Protein AF-A0A7M7PH91-F1 (afdb_monomer)

Structure (mmCIF, N/CA/C/O backbone):
data_AF-A0A7M7PH91-F1
#
_entry.id   AF-A0A7M7PH91-F1
#
loop_
_atom_site.group_PDB
_atom_site.id
_atom_site.type_symbol
_atom_site.label_atom_id
_atom_site.label_alt_id
_atom_site.label_comp_id
_atom_site.label_asym_id
_atom_site.label_entity_id
_atom_site.label_seq_id
_atom_site.pdbx_PDB_ins_code
_atom_site.Cartn_x
_atom_site.Cartn_y
_atom_site.Cartn_z
_atom_site.occupancy
_atom_site.B_iso_or_equiv
_atom_site.auth_seq_id
_atom_site.auth_comp_id
_atom_site.auth_asym_id
_atom_site.auth_atom_id
_atom_site.pdbx_PDB_model_num
ATOM 1 N N . MET A 1 1 ? 12.960 -4.610 -45.607 1.00 38.22 1 MET A N 1
ATOM 2 C CA . MET A 1 1 ? 14.063 -4.786 -44.645 1.00 38.22 1 MET A CA 1
ATOM 3 C C . MET A 1 1 ? 13.407 -4.658 -43.288 1.00 38.22 1 MET A C 1
ATOM 5 O O . MET A 1 1 ? 12.889 -3.591 -43.000 1.00 38.22 1 MET A O 1
ATOM 9 N N . PHE A 1 2 ? 13.204 -5.775 -42.591 1.00 42.59 2 PHE A N 1
ATOM 10 C CA . PHE A 1 2 ? 12.576 -5.760 -41.270 1.00 42.59 2 PHE A CA 1
ATOM 11 C C . PHE A 1 2 ? 13.621 -5.224 -40.291 1.00 42.59 2 PHE A C 1
ATOM 13 O O . PHE A 1 2 ? 14.711 -5.786 -40.222 1.00 42.59 2 PHE A O 1
ATOM 20 N N . TRP A 1 3 ? 13.328 -4.107 -39.629 1.00 49.25 3 TRP A N 1
ATOM 21 C CA . TRP A 1 3 ? 14.147 -3.594 -38.533 1.00 49.25 3 TRP A CA 1
ATOM 22 C C . TRP A 1 3 ? 13.971 -4.567 -37.365 1.00 49.25 3 TRP A C 1
ATOM 24 O O . TRP A 1 3 ? 12.857 -4.739 -36.875 1.00 49.25 3 TRP A O 1
ATOM 34 N N . TYR A 1 4 ? 15.024 -5.311 -37.039 1.00 65.94 4 TYR A N 1
ATOM 35 C CA . TYR A 1 4 ? 15.019 -6.309 -35.973 1.00 65.94 4 TYR A CA 1
ATOM 36 C C . TYR A 1 4 ? 15.452 -5.610 -34.683 1.00 65.94 4 TYR A C 1
ATOM 38 O O . TYR A 1 4 ? 16.532 -5.027 -34.663 1.00 65.94 4 TYR A O 1
ATOM 46 N N . ILE A 1 5 ? 14.597 -5.628 -33.660 1.00 71.12 5 ILE A N 1
ATOM 47 C CA . ILE A 1 5 ? 14.939 -5.168 -32.308 1.00 71.12 5 ILE A CA 1
ATOM 48 C C . ILE A 1 5 ? 15.632 -6.335 -31.609 1.00 71.12 5 ILE A C 1
ATOM 50 O O . ILE A 1 5 ? 15.106 -7.452 -31.634 1.00 71.12 5 ILE A O 1
ATOM 54 N N . ASP A 1 6 ? 16.802 -6.100 -31.021 1.00 75.81 6 ASP A N 1
ATOM 55 C CA . ASP A 1 6 ? 17.500 -7.127 -30.253 1.00 75.81 6 ASP A CA 1
ATOM 56 C C . ASP A 1 6 ? 16.923 -7.206 -28.837 1.00 75.81 6 ASP A C 1
ATOM 58 O O . ASP A 1 6 ? 17.128 -6.325 -28.000 1.00 75.81 6 ASP A O 1
ATOM 62 N N . THR A 1 7 ? 16.151 -8.263 -28.594 1.00 85.12 7 THR A N 1
ATOM 63 C CA . THR A 1 7 ? 15.451 -8.501 -27.332 1.00 85.12 7 THR A CA 1
ATOM 64 C C . THR A 1 7 ? 16.141 -9.599 -26.534 1.00 85.12 7 THR A C 1
ATOM 66 O O . THR A 1 7 ? 16.299 -10.713 -27.044 1.00 85.12 7 THR A O 1
ATOM 69 N N . SER A 1 8 ? 16.457 -9.356 -25.261 1.00 89.12 8 SER A N 1
ATOM 70 C CA . SER A 1 8 ? 16.969 -10.414 -24.376 1.00 89.12 8 SER A CA 1
ATOM 71 C C . SER A 1 8 ? 16.489 -10.273 -22.932 1.00 89.12 8 SER A C 1
ATOM 73 O O . SER A 1 8 ? 16.226 -9.168 -22.459 1.00 89.12 8 SER A O 1
ATOM 75 N N . ILE A 1 9 ? 16.375 -11.409 -22.232 1.00 90.62 9 ILE A N 1
ATOM 76 C CA . ILE A 1 9 ? 16.034 -11.466 -20.806 1.00 90.62 9 ILE A CA 1
ATOM 77 C C . ILE A 1 9 ? 17.135 -12.210 -20.036 1.00 90.62 9 ILE A C 1
ATOM 79 O O . ILE A 1 9 ? 17.339 -13.412 -20.179 1.00 90.62 9 ILE A O 1
ATOM 83 N N . THR A 1 10 ? 17.829 -11.415 -19.234 1.00 93.00 10 THR A N 1
ATOM 84 C CA . THR A 1 10 ? 18.803 -11.646 -18.165 1.00 93.00 10 THR A CA 1
ATOM 85 C C . THR A 1 10 ? 18.292 -12.162 -16.815 1.00 93.00 10 THR A C 1
ATOM 87 O O . THR A 1 10 ? 17.907 -11.300 -16.042 1.00 93.00 10 THR A O 1
ATOM 90 N N . VAL A 1 11 ? 18.283 -13.447 -16.440 1.00 91.75 11 VAL A N 1
ATOM 91 C CA . VAL A 1 11 ? 17.948 -13.819 -15.035 1.00 91.75 11 VAL A CA 1
ATOM 92 C C . VAL A 1 11 ? 19.217 -13.974 -14.199 1.00 91.75 11 VAL A C 1
ATOM 94 O O . VAL A 1 11 ? 20.129 -14.697 -14.598 1.00 91.75 11 VAL A O 1
ATOM 97 N N . ILE A 1 12 ? 19.277 -13.291 -13.054 1.00 92.50 12 ILE A N 1
ATOM 98 C CA . ILE A 1 12 ? 20.410 -13.309 -12.123 1.00 92.50 12 ILE A CA 1
ATOM 99 C C . ILE A 1 12 ? 19.897 -13.637 -10.718 1.00 92.50 12 ILE A C 1
ATOM 101 O O . ILE A 1 12 ? 19.037 -12.943 -10.180 1.00 92.50 12 ILE A O 1
ATOM 105 N N . GLU A 1 13 ? 20.449 -14.681 -10.113 1.00 91.12 13 GLU A N 1
ATOM 106 C CA . GLU A 1 13 ? 20.195 -15.041 -8.718 1.00 91.12 13 GLU A CA 1
ATOM 107 C C . GLU A 1 13 ? 21.421 -14.633 -7.896 1.00 91.12 13 GLU A C 1
ATOM 109 O O . GLU A 1 13 ? 22.540 -15.037 -8.210 1.00 91.12 13 GLU A O 1
ATOM 114 N N . LEU A 1 14 ? 21.214 -13.772 -6.903 1.00 87.31 14 LEU A N 1
ATOM 115 C CA . LEU A 1 14 ? 22.243 -13.271 -5.996 1.00 87.31 14 LEU A CA 1
ATOM 116 C C . LEU A 1 14 ? 22.244 -14.089 -4.707 1.00 87.31 14 LEU A C 1
ATOM 118 O O . LEU A 1 14 ? 21.189 -14.358 -4.137 1.00 87.31 14 LEU A O 1
ATOM 122 N N . GLU A 1 15 ? 23.430 -14.394 -4.196 1.00 82.75 15 GLU A N 1
ATOM 123 C CA . GLU A 1 15 ? 23.628 -14.970 -2.867 1.00 82.75 15 GLU A CA 1
ATOM 124 C C . GLU A 1 15 ? 23.900 -13.882 -1.805 1.00 82.75 15 GLU A C 1
ATOM 126 O O . GLU A 1 15 ? 24.020 -12.685 -2.089 1.00 82.75 15 GLU A O 1
ATOM 131 N N . TRP A 1 16 ? 23.986 -14.275 -0.528 1.00 71.81 16 TRP A N 1
ATOM 132 C CA . TRP A 1 16 ? 24.133 -13.318 0.575 1.00 71.81 16 TRP A CA 1
ATOM 133 C C . TRP A 1 16 ? 25.382 -12.433 0.456 1.00 71.81 16 TRP A C 1
ATOM 135 O O . TRP A 1 16 ? 26.507 -12.932 0.417 1.00 71.81 16 TRP A O 1
ATOM 145 N N . SER A 1 17 ? 25.187 -11.108 0.513 1.00 69.00 17 SER A N 1
ATOM 146 C CA . SER A 1 17 ? 26.250 -10.099 0.362 1.00 69.00 17 SER A CA 1
ATOM 147 C C . SER A 1 17 ? 26.988 -10.166 -0.981 1.00 69.00 17 SER A C 1
ATOM 149 O O . SER A 1 17 ? 28.085 -9.616 -1.113 1.00 69.00 17 SER A O 1
ATOM 151 N N . GLU A 1 18 ? 26.403 -10.833 -1.979 1.00 79.50 18 GLU A N 1
ATOM 152 C CA . GLU A 1 18 ? 26.932 -10.840 -3.331 1.00 79.50 18 GLU A CA 1
ATOM 153 C C . GLU A 1 18 ? 26.671 -9.491 -4.005 1.00 79.50 18 GLU A C 1
ATOM 155 O O . GLU A 1 18 ? 25.624 -8.856 -3.843 1.00 79.50 18 GLU A O 1
ATOM 160 N N . ILE A 1 19 ? 27.677 -9.043 -4.749 1.00 87.19 19 ILE A N 1
ATOM 161 C CA . ILE A 1 19 ? 27.627 -7.822 -5.536 1.00 87.19 19 ILE A CA 1
ATOM 162 C C . ILE A 1 19 ? 27.647 -8.250 -6.994 1.00 87.19 19 ILE A C 1
ATOM 164 O O . ILE A 1 19 ? 28.620 -8.850 -7.448 1.00 87.19 19 ILE A O 1
ATOM 168 N N . THR A 1 20 ? 26.608 -7.884 -7.734 1.00 92.56 20 THR A N 1
ATOM 169 C CA . THR A 1 20 ? 26.578 -8.032 -9.189 1.00 92.56 20 THR A CA 1
ATOM 170 C C . THR A 1 20 ? 26.694 -6.669 -9.845 1.00 92.56 20 THR A C 1
ATOM 172 O O . THR A 1 20 ? 26.163 -5.673 -9.355 1.00 92.56 20 THR A O 1
ATOM 175 N N . VAL A 1 21 ? 27.397 -6.618 -10.972 1.00 94.25 21 VAL A N 1
ATOM 176 C CA . VAL A 1 21 ? 27.458 -5.430 -11.821 1.00 94.25 21 VAL A CA 1
ATOM 177 C C . VAL A 1 21 ? 26.725 -5.729 -13.122 1.00 94.25 21 VAL A C 1
ATOM 179 O O . VAL A 1 21 ? 27.019 -6.727 -13.776 1.00 94.25 21 VAL A O 1
ATOM 182 N N . ILE A 1 22 ? 25.782 -4.863 -13.486 1.00 94.69 22 ILE A N 1
ATOM 183 C CA . ILE A 1 22 ? 25.079 -4.896 -14.771 1.00 94.69 22 ILE A CA 1
ATOM 184 C C . ILE A 1 22 ? 25.514 -3.676 -15.563 1.00 94.69 22 ILE A C 1
ATOM 186 O O . ILE A 1 22 ? 25.448 -2.559 -15.062 1.00 94.69 22 ILE A O 1
ATOM 190 N N . SER A 1 23 ? 25.915 -3.877 -16.810 1.00 95.00 23 SER A N 1
ATOM 191 C CA . SER A 1 23 ? 26.246 -2.786 -17.719 1.00 95.00 23 SER A CA 1
ATOM 192 C C . SER A 1 23 ? 25.571 -2.975 -19.067 1.00 95.00 23 SER A C 1
ATOM 194 O O . SER A 1 23 ? 25.291 -4.108 -19.472 1.00 95.00 23 SER A O 1
ATOM 196 N N . SER A 1 24 ? 25.355 -1.873 -19.781 1.00 94.12 24 SER A N 1
ATOM 197 C CA . SER A 1 24 ? 24.935 -1.928 -21.181 1.00 94.12 24 SER A CA 1
ATOM 198 C C . SER A 1 24 ? 25.951 -2.718 -22.025 1.00 94.12 24 SER A C 1
ATOM 200 O O . SER A 1 24 ? 27.151 -2.723 -21.711 1.00 94.12 24 SER A O 1
ATOM 202 N N . PRO A 1 25 ? 25.515 -3.387 -23.109 1.00 92.12 25 PRO A N 1
ATOM 203 C CA . PRO A 1 25 ? 26.437 -4.020 -24.045 1.00 92.12 25 PRO A CA 1
ATOM 204 C C . PRO A 1 25 ? 27.457 -3.009 -24.567 1.00 92.12 25 PRO A C 1
ATOM 206 O O . PRO A 1 25 ? 27.119 -1.861 -24.832 1.00 92.12 25 PRO A O 1
ATOM 209 N N . GLY A 1 26 ? 28.715 -3.429 -24.684 1.00 87.56 26 GLY A N 1
ATOM 210 C CA . GLY A 1 26 ? 29.785 -2.568 -25.188 1.00 87.56 26 GLY A CA 1
ATOM 211 C C . GLY A 1 26 ? 30.401 -1.614 -24.160 1.00 87.56 26 GLY A C 1
ATOM 212 O O . GLY A 1 26 ? 31.510 -1.148 -24.415 1.00 87.56 26 GLY A O 1
ATOM 213 N N . TYR A 1 27 ? 29.787 -1.391 -22.987 1.00 91.50 27 TYR A N 1
ATOM 214 C CA . TYR A 1 27 ? 30.333 -0.509 -21.943 1.00 91.50 27 TYR A CA 1
ATOM 215 C C . TYR A 1 27 ? 31.805 -0.859 -21.609 1.00 91.50 27 TYR A C 1
ATOM 217 O O . TYR A 1 27 ? 32.120 -2.040 -21.416 1.00 91.50 27 TYR A O 1
ATOM 225 N N . PRO A 1 28 ? 32.734 0.120 -21.516 1.00 92.56 28 PRO A N 1
ATOM 226 C CA . PRO A 1 28 ? 32.531 1.578 -21.511 1.00 92.56 28 PRO A CA 1
ATOM 227 C C . PRO A 1 28 ? 32.600 2.243 -22.903 1.00 92.56 28 PRO A C 1
ATOM 229 O O . PRO A 1 28 ? 32.945 3.419 -23.016 1.00 92.56 28 PRO A O 1
ATOM 232 N N . PHE A 1 29 ? 32.356 1.492 -23.977 1.00 90.69 29 PHE A N 1
ATOM 233 C CA . PHE A 1 29 ? 32.180 2.021 -25.330 1.00 90.69 29 PHE A CA 1
ATOM 234 C C . PHE A 1 29 ? 30.694 2.167 -25.668 1.00 90.69 29 PHE A C 1
ATOM 236 O O . PHE A 1 29 ? 29.831 1.781 -24.886 1.00 90.69 29 PHE A O 1
ATOM 243 N N . TYR A 1 30 ? 30.428 2.720 -26.851 1.00 91.12 30 TYR A N 1
ATOM 244 C CA . TYR A 1 30 ? 29.081 2.923 -27.368 1.00 91.12 30 TYR A CA 1
ATOM 245 C C . TYR A 1 30 ? 28.249 1.633 -27.360 1.00 91.12 30 TYR A C 1
ATOM 247 O O . TYR A 1 30 ? 28.742 0.592 -27.809 1.00 91.12 30 TYR A O 1
ATOM 255 N N . TYR A 1 31 ? 27.017 1.711 -26.850 1.00 91.81 31 TYR A N 1
ATOM 256 C CA . TYR A 1 31 ? 26.036 0.629 -26.975 1.00 91.81 31 TYR A CA 1
ATOM 257 C C . TYR A 1 31 ? 25.470 0.552 -28.399 1.00 91.81 31 TYR A C 1
ATOM 259 O O . TYR A 1 31 ? 25.637 1.470 -29.192 1.00 91.81 31 TYR A O 1
ATOM 267 N N . ASP A 1 32 ? 24.808 -0.555 -28.734 1.00 89.81 32 ASP A N 1
ATOM 268 C CA . ASP A 1 32 ? 24.144 -0.711 -30.030 1.00 89.81 32 ASP A CA 1
ATOM 269 C C . ASP A 1 32 ? 22.748 -0.052 -30.039 1.00 89.81 32 ASP A C 1
ATOM 271 O O . ASP A 1 32 ? 22.065 0.044 -29.015 1.00 89.81 32 ASP A O 1
ATOM 275 N N . SER A 1 33 ? 22.282 0.353 -31.218 1.00 90.06 33 SER A N 1
ATOM 276 C CA . SER A 1 33 ? 20.923 0.873 -31.414 1.00 90.06 33 SER A CA 1
ATOM 277 C C . SER A 1 33 ? 19.896 -0.274 -31.579 1.00 90.06 33 SER A C 1
ATOM 279 O O . SER A 1 33 ? 20.237 -1.364 -32.043 1.00 90.06 33 SER A O 1
ATOM 281 N N . ASN A 1 34 ? 18.612 -0.020 -31.308 1.00 90.06 34 ASN A N 1
ATOM 282 C CA . ASN A 1 34 ? 17.483 -0.971 -31.342 1.00 90.06 34 ASN A CA 1
ATOM 283 C C . ASN A 1 34 ? 17.564 -2.122 -30.326 1.00 90.06 34 ASN A C 1
ATOM 285 O O . ASN A 1 34 ? 17.234 -3.269 -30.649 1.00 90.06 34 ASN A O 1
ATOM 289 N N . LEU A 1 35 ? 17.992 -1.828 -29.105 1.00 91.69 35 LEU A N 1
ATOM 290 C CA . LEU A 1 35 ? 18.048 -2.783 -28.004 1.00 91.69 35 LEU A CA 1
ATOM 291 C C . LEU A 1 35 ? 16.757 -2.751 -27.179 1.00 91.69 35 LEU A C 1
ATOM 293 O O . LEU A 1 35 ? 16.174 -1.692 -26.961 1.00 91.69 35 LEU A O 1
ATOM 297 N N . ASP A 1 36 ? 16.342 -3.911 -26.672 1.00 93.88 36 ASP A N 1
ATOM 298 C CA . ASP A 1 36 ? 15.327 -4.058 -25.625 1.00 93.88 36 ASP A CA 1
ATOM 299 C C . ASP A 1 36 ? 15.749 -5.187 -24.673 1.00 93.88 36 ASP A C 1
ATOM 301 O O . ASP A 1 36 ? 15.401 -6.363 -24.824 1.00 93.88 36 ASP A O 1
ATOM 305 N N . LEU A 1 37 ? 16.602 -4.831 -23.718 1.00 95.06 37 LEU A N 1
ATOM 306 C CA . LEU A 1 37 ? 17.275 -5.773 -22.833 1.00 95.06 37 LEU A CA 1
ATOM 307 C C . LEU A 1 37 ? 16.674 -5.672 -21.444 1.00 95.06 37 LEU A C 1
ATOM 309 O O . LEU A 1 37 ? 16.567 -4.585 -20.889 1.00 95.06 37 LEU A O 1
ATOM 313 N N . THR A 1 38 ? 16.307 -6.803 -20.860 1.00 96.00 38 THR A N 1
ATOM 314 C CA . THR A 1 38 ? 15.778 -6.867 -19.498 1.00 96.00 38 THR A CA 1
ATOM 315 C C . THR A 1 38 ? 16.686 -7.725 -18.634 1.00 96.00 38 THR A C 1
ATOM 317 O O . THR A 1 38 ? 17.067 -8.816 -19.038 1.00 96.00 38 THR A O 1
ATOM 320 N N . TRP A 1 39 ? 16.987 -7.278 -17.423 1.00 96.62 39 TRP A N 1
ATOM 321 C CA . TRP A 1 39 ? 17.587 -8.073 -16.361 1.00 96.62 39 TRP A CA 1
ATOM 322 C C . TRP A 1 39 ? 16.576 -8.221 -15.231 1.00 96.62 39 TRP A C 1
ATOM 324 O O . TRP A 1 39 ? 16.008 -7.231 -14.789 1.00 96.62 39 TRP A O 1
ATOM 334 N N . VAL A 1 40 ? 16.361 -9.440 -14.759 1.00 94.38 40 VAL A N 1
ATOM 335 C CA . VAL A 1 40 ? 15.578 -9.776 -13.572 1.00 94.38 40 VAL A CA 1
ATOM 336 C C . VAL A 1 40 ? 16.563 -10.298 -12.541 1.00 94.38 40 VAL A C 1
ATOM 338 O O . VAL A 1 40 ? 17.272 -11.270 -12.808 1.00 94.38 40 VAL A O 1
ATOM 341 N N . LEU A 1 41 ? 16.636 -9.641 -11.387 1.00 94.06 41 LEU A N 1
ATOM 342 C CA . LEU A 1 41 ? 17.500 -10.059 -10.295 1.00 94.06 41 LEU A CA 1
ATOM 343 C C . LEU A 1 41 ? 16.663 -10.487 -9.100 1.00 94.06 41 LEU A C 1
ATOM 345 O O . LEU A 1 41 ? 15.733 -9.787 -8.699 1.00 94.06 41 LEU A O 1
ATOM 349 N N . THR A 1 42 ? 17.039 -11.616 -8.515 1.00 92.06 42 THR A N 1
ATOM 350 C CA . THR A 1 42 ? 16.423 -12.146 -7.300 1.00 92.06 42 THR A CA 1
ATOM 351 C C . THR A 1 42 ? 17.489 -12.360 -6.235 1.00 92.06 42 THR A C 1
ATOM 353 O O . THR A 1 42 ? 18.606 -12.772 -6.532 1.00 92.06 42 THR A O 1
ATOM 356 N N . ALA A 1 43 ? 17.158 -12.025 -4.996 1.00 89.38 43 ALA A N 1
ATOM 357 C CA . ALA A 1 43 ? 17.949 -12.286 -3.804 1.00 89.38 43 ALA A CA 1
ATOM 358 C C . ALA A 1 43 ? 17.247 -13.351 -2.948 1.00 89.38 43 ALA A C 1
ATOM 360 O O . ALA A 1 43 ? 16.076 -13.667 -3.193 1.00 89.38 43 ALA A O 1
ATOM 361 N N . PRO A 1 44 ? 17.906 -13.890 -1.909 1.00 86.38 44 PRO A N 1
ATOM 362 C CA . PRO A 1 44 ? 17.241 -14.775 -0.973 1.00 86.38 44 PRO A CA 1
ATOM 363 C C . PRO A 1 44 ? 16.090 -14.047 -0.265 1.00 86.38 44 PRO A C 1
ATOM 365 O O . PRO A 1 44 ? 16.086 -12.825 -0.099 1.00 86.38 44 PRO A O 1
ATOM 368 N N . VAL A 1 45 ? 15.089 -14.811 0.165 1.00 79.19 45 VAL A N 1
ATOM 369 C CA . VAL A 1 45 ? 13.968 -14.265 0.936 1.00 79.19 45 VAL A CA 1
ATOM 370 C C . VAL A 1 45 ? 14.497 -13.641 2.231 1.00 79.19 45 VAL A C 1
ATOM 372 O O . VAL A 1 45 ? 15.302 -14.249 2.936 1.00 79.19 45 VAL A O 1
ATOM 375 N N . GLY A 1 46 ? 14.022 -12.434 2.546 1.00 74.00 46 GLY A N 1
ATOM 376 C CA . GLY A 1 46 ? 14.523 -11.636 3.670 1.00 74.00 46 GLY A CA 1
ATOM 377 C C . GLY A 1 46 ? 15.594 -10.614 3.278 1.00 74.00 46 GLY A C 1
ATOM 378 O O . GLY A 1 46 ? 16.119 -9.927 4.151 1.00 74.00 46 GLY A O 1
ATOM 379 N N . HIS A 1 47 ? 15.899 -10.472 1.987 1.00 81.75 47 HIS A N 1
ATOM 380 C CA . HIS A 1 47 ? 16.827 -9.468 1.468 1.00 81.75 47 HIS A CA 1
ATOM 381 C C . HIS A 1 47 ? 16.107 -8.413 0.640 1.00 81.75 47 HIS A C 1
ATOM 383 O O . HIS A 1 47 ? 15.073 -8.674 0.028 1.00 81.75 47 HIS A O 1
ATOM 389 N N . ILE A 1 48 ? 16.700 -7.227 0.609 1.00 85.19 48 ILE A N 1
ATOM 390 C CA . ILE A 1 48 ? 16.387 -6.174 -0.351 1.00 85.19 48 ILE A CA 1
ATOM 391 C C . ILE A 1 48 ? 17.532 -6.040 -1.352 1.00 85.19 48 ILE A C 1
ATOM 393 O O . ILE A 1 48 ? 18.684 -6.373 -1.053 1.00 85.19 48 ILE A O 1
ATOM 397 N N . LEU A 1 49 ? 17.225 -5.526 -2.538 1.00 88.75 49 LEU A N 1
ATOM 398 C CA . LEU A 1 49 ? 18.212 -5.238 -3.568 1.00 88.75 49 LEU A CA 1
ATOM 399 C C . LEU A 1 49 ? 18.452 -3.732 -3.606 1.00 88.75 49 LEU A C 1
ATOM 401 O O . LEU A 1 49 ? 17.564 -2.952 -3.950 1.00 88.75 49 LEU A O 1
ATOM 405 N N . GLN A 1 50 ? 19.663 -3.324 -3.233 1.00 88.25 50 GLN A N 1
ATOM 406 C CA . GLN A 1 50 ? 20.096 -1.934 -3.328 1.00 88.25 50 GLN A CA 1
ATOM 407 C C . GLN A 1 50 ? 20.875 -1.721 -4.622 1.00 88.25 50 GLN A C 1
ATOM 409 O O . GLN A 1 50 ? 21.812 -2.470 -4.920 1.00 88.25 50 GLN A O 1
ATOM 414 N N . ILE A 1 51 ? 20.513 -0.672 -5.362 1.00 89.19 51 ILE A N 1
ATOM 415 C CA . ILE A 1 51 ? 21.168 -0.296 -6.611 1.00 89.19 51 ILE A CA 1
ATOM 416 C C . ILE A 1 51 ? 22.003 0.952 -6.390 1.00 89.19 51 ILE A C 1
ATOM 418 O O . ILE A 1 51 ? 21.522 1.968 -5.900 1.00 89.19 51 ILE A O 1
ATOM 422 N N . GLN A 1 52 ? 23.243 0.888 -6.847 1.00 89.06 52 GLN A N 1
ATOM 423 C CA . GLN A 1 52 ? 24.125 2.028 -6.983 1.00 89.06 52 GLN A CA 1
ATOM 424 C C . GLN A 1 52 ? 24.447 2.242 -8.463 1.00 89.06 52 GLN A C 1
ATOM 426 O O . GLN A 1 52 ? 25.013 1.368 -9.123 1.00 89.06 52 GLN A O 1
ATOM 431 N N . ILE A 1 53 ? 24.105 3.419 -8.983 1.00 90.00 53 ILE A N 1
ATOM 432 C CA . ILE A 1 53 ? 24.437 3.827 -10.351 1.00 90.00 53 ILE A CA 1
ATOM 433 C C . ILE A 1 53 ? 25.894 4.293 -10.343 1.00 90.00 53 ILE A C 1
ATOM 435 O O . ILE A 1 53 ? 26.225 5.294 -9.712 1.00 90.00 53 ILE A O 1
ATOM 439 N N . LEU A 1 54 ? 26.777 3.535 -10.993 1.00 90.75 54 LEU A N 1
ATOM 440 C CA . LEU A 1 54 ? 28.198 3.876 -11.080 1.00 90.75 54 LEU A CA 1
ATOM 441 C C . LEU A 1 54 ? 28.465 4.863 -12.213 1.00 90.75 54 LEU A C 1
ATOM 443 O O . LEU A 1 54 ? 29.302 5.749 -12.060 1.00 90.75 54 LEU A O 1
ATOM 447 N N . ASP A 1 55 ? 27.776 4.679 -13.337 1.00 91.50 55 ASP A N 1
ATOM 448 C CA . ASP A 1 55 ? 27.915 5.502 -14.533 1.00 91.50 55 ASP A CA 1
ATOM 449 C C . ASP A 1 55 ? 26.623 5.454 -15.358 1.00 91.50 55 ASP A C 1
ATOM 451 O O . ASP A 1 55 ? 25.960 4.411 -15.409 1.00 91.50 55 ASP A O 1
ATOM 455 N N . LEU A 1 56 ? 26.267 6.576 -15.983 1.00 92.62 56 LEU A N 1
ATOM 456 C CA . LEU A 1 56 ? 25.064 6.725 -16.800 1.00 92.62 56 LEU A CA 1
ATOM 457 C C . LEU A 1 56 ? 25.275 7.826 -17.845 1.00 92.62 56 LEU A C 1
ATOM 459 O O . LEU A 1 56 ? 25.415 9.002 -17.510 1.00 92.62 56 LEU A O 1
ATOM 463 N N . ALA A 1 57 ? 25.240 7.429 -19.109 1.00 93.38 57 ALA A N 1
ATOM 464 C CA . ALA A 1 57 ? 25.286 8.293 -20.274 1.00 93.38 57 ALA A CA 1
ATOM 465 C C . ALA A 1 57 ? 24.462 7.634 -21.384 1.00 93.38 57 ALA A C 1
ATOM 467 O O . ALA A 1 57 ? 24.928 6.717 -22.062 1.00 93.38 57 ALA A O 1
ATOM 468 N N . LEU A 1 58 ? 23.212 8.069 -21.512 1.00 93.50 58 LEU A N 1
ATOM 469 C CA . LEU A 1 58 ? 22.266 7.615 -22.530 1.00 93.50 58 LEU A CA 1
ATOM 470 C C . LEU A 1 58 ? 21.897 8.779 -23.450 1.00 93.50 58 LEU A C 1
ATOM 472 O O . LEU A 1 58 ? 22.012 9.943 -23.055 1.00 93.50 58 LEU A O 1
ATOM 476 N N . GLU A 1 59 ? 21.375 8.490 -24.640 1.00 92.75 59 GLU A N 1
ATOM 477 C CA . GLU A 1 59 ? 20.786 9.537 -25.467 1.00 92.75 59 GLU A CA 1
ATOM 478 C C . GLU A 1 59 ? 19.558 10.148 -24.770 1.00 92.75 59 GLU A C 1
ATOM 480 O O . GLU A 1 59 ? 18.563 9.477 -24.485 1.00 92.75 59 GLU A O 1
ATOM 485 N N . THR A 1 60 ? 19.641 11.447 -24.472 1.00 90.38 60 THR A N 1
ATOM 486 C CA . THR A 1 60 ? 18.599 12.186 -23.753 1.00 90.38 60 THR A CA 1
ATOM 487 C C . THR A 1 60 ? 17.261 12.128 -24.486 1.00 90.38 60 THR A C 1
ATOM 489 O O . THR A 1 60 ? 17.164 12.553 -25.634 1.00 90.38 60 THR A O 1
ATOM 492 N N . ASP A 1 61 ? 16.226 11.694 -23.768 1.00 86.88 61 ASP A N 1
ATOM 493 C CA . ASP A 1 61 ? 14.826 11.630 -24.210 1.00 86.88 61 ASP A CA 1
ATOM 494 C C . ASP A 1 61 ? 14.526 10.653 -25.360 1.00 86.88 61 ASP A C 1
ATOM 496 O O . ASP A 1 61 ? 13.394 10.628 -25.844 1.00 86.88 61 ASP A O 1
ATOM 500 N N . ASN A 1 62 ? 15.485 9.807 -25.738 1.00 90.69 62 ASN A N 1
ATOM 501 C CA . ASN A 1 62 ? 15.286 8.749 -26.732 1.00 90.69 62 ASN A CA 1
ATOM 502 C C . ASN A 1 62 ? 15.597 7.367 -26.148 1.00 90.69 62 ASN A C 1
ATOM 504 O O . ASN A 1 62 ? 14.795 6.444 -26.305 1.00 90.69 62 ASN A O 1
ATOM 508 N N . ASP A 1 63 ? 16.691 7.261 -25.389 1.00 93.62 63 ASP A N 1
ATOM 509 C CA . ASP A 1 63 ? 17.126 6.015 -24.769 1.00 93.62 63 ASP A CA 1
ATOM 510 C C . ASP A 1 63 ? 16.835 6.017 -23.272 1.00 93.62 63 ASP A C 1
ATOM 512 O O . ASP A 1 63 ? 17.031 7.016 -22.564 1.00 93.62 63 ASP A O 1
ATOM 516 N N . TYR A 1 64 ? 16.365 4.873 -22.776 1.00 93.81 64 TYR A N 1
ATOM 517 C CA . TYR A 1 64 ? 15.837 4.770 -21.423 1.00 93.81 64 TYR A CA 1
ATOM 518 C C . TYR A 1 64 ? 16.332 3.533 -20.691 1.00 93.81 64 TYR A C 1
ATOM 520 O O . TYR A 1 64 ? 16.294 2.416 -21.207 1.00 93.81 64 TYR A O 1
ATOM 528 N N . LEU A 1 65 ? 16.720 3.746 -19.436 1.00 94.56 65 LEU A N 1
ATOM 529 C CA . LEU A 1 65 ? 16.935 2.698 -18.451 1.00 94.56 65 LEU A CA 1
ATOM 530 C C . LEU A 1 65 ? 15.820 2.771 -17.407 1.00 94.56 65 LEU A C 1
ATOM 532 O O . LEU A 1 65 ? 15.700 3.738 -16.655 1.00 94.56 65 LEU A O 1
ATOM 536 N N . TYR A 1 66 ? 15.008 1.729 -17.373 1.00 93.44 66 TYR A N 1
ATOM 537 C CA . TYR A 1 66 ? 13.937 1.522 -16.417 1.00 93.44 66 TYR A CA 1
ATOM 538 C C . TYR A 1 66 ? 14.423 0.613 -15.298 1.00 93.44 66 TYR A C 1
ATOM 540 O O . TYR A 1 66 ? 15.089 -0.389 -15.553 1.00 93.44 66 TYR A O 1
ATOM 548 N N . ILE A 1 67 ? 14.061 0.939 -14.067 1.00 91.94 67 ILE A N 1
ATOM 549 C CA . ILE A 1 67 ? 14.337 0.138 -12.878 1.00 91.94 67 ILE A CA 1
ATOM 550 C C . ILE A 1 67 ? 13.010 -0.071 -12.162 1.00 91.94 67 ILE A C 1
ATOM 552 O O . ILE A 1 67 ? 12.267 0.887 -11.951 1.00 91.94 67 ILE A O 1
ATOM 556 N N . GLY A 1 68 ? 12.725 -1.299 -11.744 1.00 87.75 68 GLY A N 1
ATOM 557 C CA . GLY A 1 68 ? 11.506 -1.612 -11.015 1.00 87.75 68 GLY A CA 1
ATOM 558 C C . GLY A 1 68 ? 11.645 -2.770 -10.040 1.00 87.75 68 GLY A C 1
ATOM 559 O O . GLY A 1 68 ? 12.662 -3.464 -9.993 1.00 87.75 68 GLY A O 1
ATOM 560 N N . SER A 1 69 ? 10.607 -2.951 -9.229 1.00 84.81 69 SER A N 1
ATOM 561 C CA . SER A 1 69 ? 10.502 -4.063 -8.285 1.00 84.81 69 SER A CA 1
ATOM 562 C C . SER A 1 69 ? 9.590 -5.165 -8.826 1.00 84.81 69 SER A C 1
ATOM 564 O O . SER A 1 69 ? 8.817 -4.950 -9.764 1.00 84.81 69 SER A O 1
ATOM 566 N N . GLY A 1 70 ? 9.703 -6.359 -8.246 1.00 81.75 70 GLY A N 1
ATOM 567 C CA . GLY A 1 70 ? 8.906 -7.535 -8.583 1.00 81.75 70 GLY A CA 1
ATOM 568 C C . GLY A 1 70 ? 9.586 -8.474 -9.592 1.00 81.75 70 GLY A C 1
ATOM 569 O O . GLY A 1 70 ? 10.775 -8.305 -9.883 1.00 81.75 70 GLY A O 1
ATOM 570 N N . PRO A 1 71 ? 8.865 -9.498 -10.080 1.00 79.88 71 PRO A N 1
ATOM 571 C CA . PRO A 1 71 ? 9.430 -10.588 -10.882 1.00 79.88 71 PRO A CA 1
ATOM 572 C C . PRO A 1 71 ? 9.802 -10.207 -12.325 1.00 79.88 71 PRO A C 1
ATOM 574 O O . PRO A 1 71 ? 10.536 -10.952 -12.970 1.00 79.88 71 PRO A O 1
ATOM 577 N N . GLY A 1 72 ? 9.339 -9.067 -12.849 1.00 85.50 72 GLY A N 1
ATOM 578 C CA . GLY A 1 72 ? 9.731 -8.585 -14.177 1.00 85.50 72 GLY A CA 1
ATOM 579 C C . GLY A 1 72 ? 8.831 -7.468 -14.718 1.00 85.50 72 GLY A C 1
ATOM 580 O O . GLY A 1 72 ? 7.681 -7.360 -14.315 1.00 85.50 72 GLY A O 1
ATOM 581 N N . PRO A 1 73 ? 9.287 -6.659 -15.691 1.00 81.88 73 PRO A N 1
ATOM 582 C CA . PRO A 1 73 ? 8.594 -5.437 -16.130 1.00 81.88 73 PRO A CA 1
ATOM 583 C C . PRO A 1 73 ? 7.169 -5.633 -16.665 1.00 81.88 73 PRO A C 1
ATOM 585 O O . PRO A 1 73 ? 6.397 -4.681 -16.686 1.00 81.88 73 PRO A O 1
ATOM 588 N N . ASN A 1 74 ? 6.825 -6.841 -17.116 1.00 82.75 74 ASN A N 1
ATOM 589 C CA . ASN A 1 74 ? 5.495 -7.178 -17.633 1.00 82.75 74 ASN A CA 1
ATOM 590 C C . ASN A 1 74 ? 4.797 -8.261 -16.792 1.00 82.75 74 ASN A C 1
ATOM 592 O O . ASN A 1 74 ? 3.780 -8.805 -17.220 1.00 82.75 74 ASN A O 1
ATOM 596 N N . GLU A 1 75 ? 5.362 -8.610 -15.636 1.00 75.88 75 GLU A N 1
ATOM 597 C CA . GLU A 1 75 ? 4.839 -9.654 -14.761 1.00 75.88 75 GLU A CA 1
ATOM 598 C C . GLU A 1 75 ? 3.918 -9.061 -13.678 1.00 75.88 75 GLU A C 1
ATOM 600 O O . GLU A 1 75 ? 4.106 -7.916 -13.252 1.00 75.88 75 GLU A O 1
ATOM 605 N N . PRO A 1 76 ? 2.917 -9.815 -13.194 1.00 56.12 76 PRO A N 1
ATOM 606 C CA . PRO A 1 76 ? 2.068 -9.370 -12.093 1.00 56.12 76 PRO A CA 1
ATOM 607 C C . PRO A 1 76 ? 2.877 -9.070 -10.823 1.00 56.12 76 PRO A C 1
ATOM 609 O O . PRO A 1 76 ? 3.784 -9.820 -10.463 1.00 56.12 76 PRO A O 1
ATOM 612 N N . GLY A 1 77 ? 2.519 -7.992 -10.119 1.00 58.31 77 GLY A N 1
ATOM 613 C CA . GLY A 1 77 ? 3.218 -7.562 -8.901 1.00 58.31 77 GLY A CA 1
ATOM 614 C C . GLY A 1 77 ? 4.518 -6.793 -9.157 1.00 58.31 77 GLY A C 1
ATOM 615 O O . GLY A 1 77 ? 5.278 -6.562 -8.220 1.00 58.31 77 GLY A O 1
ATOM 616 N N . SER A 1 78 ? 4.783 -6.389 -10.402 1.00 74.56 78 SER A N 1
ATOM 617 C CA . SER A 1 78 ? 5.893 -5.502 -10.739 1.00 74.56 78 SER A CA 1
ATOM 618 C C . SER A 1 78 ? 5.463 -4.058 -10.967 1.00 74.56 78 SER A C 1
ATOM 620 O O . SER A 1 78 ? 4.422 -3.789 -11.560 1.00 74.56 78 SER A O 1
ATOM 622 N N . TRP A 1 79 ? 6.301 -3.118 -10.526 1.00 73.00 79 TRP A N 1
ATOM 623 C CA . TRP A 1 79 ? 6.103 -1.683 -10.739 1.00 73.00 79 TRP A CA 1
ATOM 624 C C . TRP A 1 79 ? 7.433 -0.966 -10.983 1.00 73.00 79 TRP A C 1
ATOM 626 O O . TRP A 1 79 ? 8.492 -1.414 -10.537 1.00 73.00 79 TRP A O 1
ATOM 636 N N . GLU A 1 80 ? 7.375 0.149 -11.710 1.00 85.19 80 GLU A N 1
ATOM 637 C CA . GLU A 1 80 ? 8.529 1.001 -11.999 1.00 85.19 80 GLU A CA 1
ATOM 638 C C . GLU A 1 80 ? 8.891 1.839 -10.764 1.00 85.19 80 GLU A C 1
ATOM 640 O O . GLU A 1 80 ? 8.043 2.504 -10.173 1.00 85.19 80 GLU A O 1
ATOM 645 N N . LEU A 1 81 ? 10.163 1.799 -10.373 1.00 80.94 81 LEU A N 1
ATOM 646 C CA . LEU A 1 81 ? 10.735 2.642 -9.323 1.00 80.94 81 LEU A CA 1
ATOM 647 C C . LEU A 1 81 ? 11.353 3.909 -9.914 1.00 80.94 81 LEU A C 1
ATOM 649 O O . LEU A 1 81 ? 11.292 4.975 -9.304 1.00 80.94 81 LEU A O 1
ATOM 653 N N . GLN A 1 82 ? 11.995 3.787 -11.078 1.00 85.12 82 GLN A N 1
ATOM 654 C CA . GLN A 1 82 ? 12.700 4.893 -11.708 1.00 85.12 82 GLN A CA 1
ATOM 655 C C . GLN A 1 82 ? 12.822 4.706 -13.221 1.00 85.12 82 GLN A C 1
ATOM 657 O O . GLN A 1 82 ? 13.083 3.606 -13.708 1.00 85.12 82 GLN A O 1
ATOM 662 N N . LYS A 1 83 ? 12.729 5.824 -13.943 1.00 91.00 83 LYS A N 1
ATOM 663 C CA . LYS A 1 83 ? 13.040 5.946 -15.367 1.00 91.00 83 LYS A CA 1
ATOM 664 C C . LYS A 1 83 ? 14.180 6.943 -15.556 1.00 91.00 83 LYS A C 1
ATOM 666 O O . LYS A 1 83 ? 14.087 8.083 -15.102 1.00 91.00 83 LYS A O 1
ATOM 671 N N . LEU A 1 84 ? 15.245 6.511 -16.224 1.00 91.25 84 LEU A N 1
ATOM 672 C CA . LEU A 1 84 ? 16.488 7.261 -16.409 1.00 91.25 84 LEU A CA 1
ATOM 673 C C . LEU A 1 84 ? 16.782 7.485 -17.897 1.00 91.25 84 LEU A C 1
ATOM 675 O O . LEU A 1 84 ? 16.513 6.613 -18.719 1.00 91.25 84 LEU A O 1
ATOM 679 N N . THR A 1 85 ? 17.348 8.647 -18.226 1.00 92.50 85 THR A N 1
ATOM 680 C CA . THR A 1 85 ? 17.820 9.032 -19.568 1.00 92.50 85 THR A CA 1
ATOM 681 C C . THR A 1 85 ? 18.886 10.128 -19.447 1.00 92.50 85 THR A C 1
ATOM 683 O O . THR A 1 85 ? 18.995 10.778 -18.400 1.00 92.50 85 THR A O 1
ATOM 686 N N . GLY A 1 86 ? 19.672 10.363 -20.499 1.00 90.88 86 GLY A N 1
ATOM 687 C CA . GLY A 1 86 ? 20.743 11.359 -20.474 1.00 90.88 86 GLY A CA 1
ATOM 688 C C . GLY A 1 86 ? 21.856 10.996 -19.484 1.00 90.88 86 GLY A C 1
ATOM 689 O O . GLY A 1 86 ? 22.264 9.842 -19.374 1.00 90.88 86 GLY A O 1
ATOM 690 N N . TYR A 1 87 ? 22.321 12.000 -18.735 1.00 88.69 87 TYR A N 1
ATOM 691 C CA . TYR A 1 87 ? 23.432 11.890 -17.772 1.00 88.69 87 TYR A CA 1
ATOM 692 C C . TYR A 1 87 ? 23.003 12.098 -16.314 1.00 88.69 87 TYR A C 1
ATOM 694 O O . TYR A 1 87 ? 23.847 12.234 -15.428 1.00 88.69 87 TYR A O 1
ATOM 702 N N . ASN A 1 88 ? 21.701 12.249 -16.058 1.00 70.25 88 ASN A N 1
ATOM 703 C CA . ASN A 1 88 ? 21.214 12.715 -14.766 1.00 70.25 88 ASN A CA 1
ATOM 704 C C . ASN A 1 88 ? 20.505 11.591 -14.011 1.00 70.25 88 ASN A C 1
ATOM 706 O O . ASN A 1 88 ? 19.564 10.987 -14.519 1.00 70.25 88 ASN A O 1
ATOM 710 N N . TYR A 1 89 ? 20.928 11.356 -12.774 1.00 72.88 89 TYR A N 1
ATOM 711 C CA . TYR A 1 89 ? 20.286 10.437 -11.845 1.00 72.88 89 TYR A CA 1
ATOM 712 C C . TYR A 1 89 ? 20.133 11.135 -10.492 1.00 72.88 89 TYR A C 1
ATOM 714 O O . TYR A 1 89 ? 21.028 11.841 -10.034 1.00 72.88 89 TYR A O 1
ATOM 722 N N . SER A 1 90 ? 18.962 10.987 -9.870 1.00 55.88 90 SER A N 1
ATOM 723 C CA . SER A 1 90 ? 18.597 11.764 -8.674 1.00 55.88 90 SER A CA 1
ATOM 724 C C . SER A 1 90 ? 18.644 10.957 -7.375 1.00 55.88 90 SER A C 1
ATOM 726 O O . SER A 1 90 ? 18.579 11.550 -6.298 1.00 55.88 90 SER A O 1
ATOM 728 N N . SER A 1 91 ? 18.713 9.628 -7.450 1.00 66.56 91 SER A N 1
ATOM 729 C CA . SER A 1 91 ? 18.625 8.741 -6.287 1.00 66.56 91 SER A CA 1
ATOM 730 C C . SER A 1 91 ? 19.182 7.351 -6.596 1.00 66.56 91 SER A C 1
ATOM 732 O O . SER A 1 91 ? 19.220 6.934 -7.751 1.00 66.56 91 SER A O 1
ATOM 734 N N . GLU A 1 92 ? 19.609 6.649 -5.547 1.00 72.25 92 GLU A N 1
ATOM 735 C CA . GLU A 1 92 ? 19.974 5.229 -5.554 1.00 72.25 92 GLU A CA 1
ATOM 736 C C . GLU A 1 92 ? 18.756 4.428 -5.051 1.00 72.25 92 GLU A C 1
ATOM 738 O O . GLU A 1 92 ? 18.512 4.400 -3.840 1.00 72.25 92 GLU A O 1
ATOM 743 N N . PRO A 1 93 ? 17.917 3.860 -5.937 1.00 73.38 93 PRO A N 1
ATOM 744 C CA . PRO A 1 93 ? 16.722 3.142 -5.512 1.00 73.38 93 PRO A CA 1
ATOM 745 C C . PRO A 1 93 ? 17.082 1.822 -4.812 1.00 73.38 93 PRO A C 1
ATOM 747 O O . PRO A 1 93 ? 18.036 1.130 -5.175 1.00 73.38 93 PRO A O 1
ATOM 750 N N . ALA A 1 94 ? 16.272 1.454 -3.822 1.00 78.12 94 ALA A N 1
ATOM 751 C CA . ALA A 1 94 ? 16.273 0.131 -3.213 1.00 78.12 94 ALA A CA 1
ATOM 752 C C . ALA A 1 94 ? 14.903 -0.509 -3.429 1.00 78.12 94 ALA A C 1
ATOM 754 O O . ALA A 1 94 ? 13.877 0.174 -3.367 1.00 78.12 94 ALA A O 1
ATOM 755 N N . THR A 1 95 ? 14.876 -1.812 -3.691 1.00 77.44 95 THR A N 1
ATOM 756 C CA . THR A 1 95 ? 13.613 -2.544 -3.711 1.00 77.44 95 THR A CA 1
ATOM 757 C C . THR A 1 95 ? 13.119 -2.754 -2.292 1.00 77.44 95 THR A C 1
ATOM 759 O O . THR A 1 95 ? 13.924 -2.951 -1.383 1.00 77.44 95 THR A O 1
ATOM 762 N N . PRO A 1 96 ? 11.802 -2.784 -2.071 1.00 65.12 96 PRO A N 1
ATOM 763 C CA . PRO A 1 96 ? 11.298 -3.192 -0.776 1.00 65.12 96 PRO A CA 1
ATOM 764 C C . PRO A 1 96 ? 11.264 -4.720 -0.623 1.00 65.12 96 PRO A C 1
ATOM 766 O O . PRO A 1 96 ? 10.855 -5.219 0.413 1.00 65.12 96 PRO A O 1
ATOM 769 N N . GLY A 1 97 ? 11.691 -5.464 -1.644 1.00 75.38 97 GLY A N 1
ATOM 770 C CA . GLY A 1 97 ? 11.631 -6.915 -1.699 1.00 75.38 97 GLY A CA 1
ATOM 771 C C . GLY A 1 97 ? 12.882 -7.579 -2.232 1.00 75.38 97 GLY A C 1
ATOM 772 O O . GLY A 1 97 ? 13.823 -6.918 -2.667 1.00 75.38 97 GLY A O 1
ATOM 773 N N . HIS A 1 98 ? 12.832 -8.905 -2.291 1.00 84.06 98 HIS A N 1
ATOM 774 C CA . HIS A 1 98 ? 13.922 -9.748 -2.778 1.00 84.06 98 HIS A CA 1
ATOM 775 C C . HIS A 1 98 ? 13.956 -9.892 -4.310 1.00 84.06 98 HIS A C 1
ATOM 777 O O . HIS A 1 98 ? 14.729 -10.692 -4.824 1.00 84.06 98 HIS A O 1
ATOM 783 N N . SER A 1 99 ? 13.128 -9.150 -5.055 1.00 88.38 99 SER A N 1
ATOM 784 C CA . SER A 1 99 ? 13.073 -9.210 -6.520 1.00 88.38 99 SER A CA 1
ATOM 785 C C . SER A 1 99 ? 13.057 -7.821 -7.148 1.00 88.38 99 SER A C 1
ATOM 787 O O . SER A 1 99 ? 12.344 -6.914 -6.695 1.00 88.38 99 SER A O 1
ATOM 789 N N . MET A 1 100 ? 13.824 -7.674 -8.224 1.00 91.44 100 MET A N 1
ATOM 790 C CA . MET A 1 100 ? 13.926 -6.454 -9.014 1.00 91.44 100 MET A CA 1
ATOM 791 C C . MET A 1 100 ? 14.076 -6.758 -10.499 1.00 91.44 100 MET A C 1
ATOM 793 O O . MET A 1 100 ? 14.486 -7.849 -10.897 1.00 91.44 100 MET A O 1
ATOM 797 N N . TRP A 1 101 ? 13.869 -5.737 -11.318 1.00 93.94 101 TRP A N 1
ATOM 798 C CA . TRP A 1 101 ? 14.218 -5.778 -12.726 1.00 93.94 101 TRP A CA 1
ATOM 799 C C . TRP A 1 101 ? 14.790 -4.444 -13.208 1.00 93.94 101 TRP A C 1
ATOM 801 O O . TRP A 1 101 ? 14.492 -3.379 -12.669 1.00 93.94 101 TRP A O 1
ATOM 811 N N . ALA A 1 102 ? 15.620 -4.513 -14.242 1.00 95.25 102 ALA A N 1
ATOM 812 C CA . ALA A 1 102 ? 16.114 -3.372 -14.995 1.00 95.25 102 ALA A CA 1
ATOM 813 C C . ALA A 1 102 ? 15.847 -3.617 -16.482 1.00 95.25 102 ALA A C 1
ATOM 815 O O . ALA A 1 102 ? 16.097 -4.716 -16.967 1.00 95.25 102 ALA A O 1
ATOM 816 N N . ARG A 1 103 ? 15.343 -2.628 -17.216 1.00 96.06 103 ARG A N 1
ATOM 817 C CA . ARG A 1 103 ? 15.089 -2.731 -18.658 1.00 96.06 103 ARG A CA 1
ATOM 818 C C . ARG A 1 103 ? 15.742 -1.569 -19.387 1.00 96.06 103 ARG A C 1
ATOM 820 O O . ARG A 1 103 ? 15.494 -0.423 -19.042 1.00 96.06 103 ARG A O 1
ATOM 827 N N . PHE A 1 104 ? 16.561 -1.861 -20.385 1.00 96.19 104 PHE A N 1
ATOM 828 C CA . PHE A 1 104 ? 17.248 -0.876 -21.208 1.00 96.19 104 PHE A CA 1
ATOM 829 C C . PHE A 1 104 ? 16.720 -0.926 -22.637 1.00 96.19 104 PHE A C 1
ATOM 831 O O . PHE A 1 104 ? 16.755 -1.983 -23.267 1.00 96.19 104 PHE A O 1
ATOM 838 N N . THR A 1 105 ? 16.240 0.213 -23.129 1.00 94.75 105 THR A N 1
ATOM 839 C CA . THR A 1 105 ? 15.687 0.346 -24.479 1.00 94.75 105 THR A CA 1
ATOM 840 C C . THR A 1 105 ? 16.400 1.446 -25.248 1.00 94.75 105 THR A C 1
ATOM 842 O O . THR A 1 105 ? 16.519 2.553 -24.712 1.00 94.75 105 THR A O 1
ATOM 845 N N . THR A 1 106 ? 16.811 1.157 -26.487 1.00 93.81 106 THR A N 1
ATOM 846 C CA . THR A 1 106 ? 17.455 2.133 -27.381 1.00 93.81 106 THR A CA 1
ATOM 847 C C . THR A 1 106 ? 16.722 2.293 -28.706 1.00 93.81 106 THR A C 1
ATOM 849 O O . THR A 1 106 ? 16.075 1.357 -29.190 1.00 93.81 106 THR A O 1
ATOM 852 N N . ASP A 1 107 ? 16.809 3.485 -29.292 1.00 89.81 107 ASP A N 1
ATOM 853 C CA . ASP A 1 107 ? 16.166 3.810 -30.564 1.00 89.81 107 ASP A CA 1
ATOM 854 C C . ASP A 1 107 ? 17.048 3.468 -31.792 1.00 89.81 107 ASP A C 1
ATOM 856 O O . ASP A 1 107 ? 17.936 2.620 -31.725 1.00 89.81 107 ASP A O 1
ATOM 860 N N . VAL A 1 108 ? 16.753 4.028 -32.971 1.00 85.00 108 VAL A N 1
ATOM 861 C CA . VAL A 1 108 ? 17.446 3.723 -34.237 1.00 85.00 108 VAL A CA 1
ATOM 862 C C . VAL A 1 108 ? 18.727 4.534 -34.484 1.00 85.00 108 VAL A C 1
ATOM 864 O O . VAL A 1 108 ? 19.359 4.325 -35.527 1.00 85.00 108 VAL A O 1
ATOM 867 N N . SER A 1 109 ? 19.100 5.491 -33.630 1.00 80.25 109 SER A N 1
ATOM 868 C CA . SER A 1 109 ? 20.219 6.391 -33.915 1.00 80.25 109 SER A CA 1
ATOM 869 C C . SER A 1 109 ? 20.892 6.987 -32.685 1.00 80.25 109 SER A C 1
ATOM 871 O O . SER A 1 109 ? 20.213 7.393 -31.770 1.00 80.25 109 SER A O 1
ATOM 873 N N . ARG A 1 110 ? 22.206 7.237 -32.803 1.00 69.62 110 ARG A N 1
ATOM 874 C CA . ARG A 1 110 ? 23.060 7.928 -31.818 1.00 69.62 110 ARG A CA 1
ATOM 875 C C . ARG A 1 110 ? 23.203 7.173 -30.505 1.00 69.62 110 ARG A C 1
ATOM 877 O O . ARG A 1 110 ? 22.370 7.235 -29.620 1.00 69.62 110 ARG A O 1
ATOM 884 N N . ASP A 1 111 ? 24.384 6.603 -30.354 1.00 77.69 111 ASP A N 1
ATOM 885 C CA . ASP A 1 111 ? 24.743 5.870 -29.157 1.00 77.69 111 ASP A CA 1
ATOM 886 C C . ASP A 1 111 ? 25.647 6.732 -28.256 1.00 77.69 111 ASP A C 1
ATOM 888 O O . ASP A 1 111 ? 26.425 7.568 -28.735 1.00 77.69 111 ASP A O 1
ATOM 892 N N . ASP A 1 112 ? 25.581 6.498 -26.949 1.00 89.19 112 ASP A N 1
ATOM 893 C CA . ASP A 1 112 ? 26.527 7.011 -25.951 1.00 89.19 112 ASP A CA 1
ATOM 894 C C . ASP A 1 112 ? 27.173 5.823 -25.207 1.00 89.19 112 ASP A C 1
ATOM 896 O O . ASP A 1 112 ? 26.975 4.670 -25.586 1.00 89.19 112 ASP A O 1
ATOM 900 N N . ILE A 1 113 ? 28.003 6.052 -24.190 1.00 91.25 113 ILE A N 1
ATOM 901 C CA . ILE A 1 113 ? 28.776 4.985 -23.531 1.00 91.25 113 ILE A CA 1
ATOM 902 C C . ILE A 1 113 ? 27.918 4.039 -22.680 1.00 91.25 113 ILE A C 1
ATOM 904 O O . ILE A 1 113 ? 28.398 2.981 -22.277 1.00 91.25 113 ILE A O 1
ATOM 908 N N . GLY A 1 114 ? 26.656 4.387 -22.417 1.00 93.56 114 GLY A N 1
ATOM 909 C CA . GLY A 1 114 ? 25.687 3.522 -21.760 1.00 93.56 114 GLY A CA 1
ATOM 910 C C . GLY A 1 114 ? 25.689 3.645 -20.246 1.00 93.56 114 GLY A C 1
ATOM 911 O O . GLY A 1 114 ? 25.706 4.746 -19.704 1.00 93.56 114 GLY A O 1
ATOM 912 N N . PHE A 1 115 ? 25.612 2.521 -19.537 1.00 94.31 115 PHE A N 1
ATOM 913 C CA . PHE A 1 115 ? 25.484 2.540 -18.082 1.00 94.31 115 PHE A CA 1
ATOM 914 C C . PHE A 1 115 ? 26.247 1.409 -17.398 1.00 94.31 115 PHE A C 1
ATOM 916 O O . PHE A 1 115 ? 26.508 0.356 -17.983 1.00 94.31 115 PHE A O 1
ATOM 923 N N . SER A 1 116 ? 26.531 1.613 -16.112 1.00 94.69 116 SER A N 1
ATOM 924 C CA . SER A 1 116 ? 27.025 0.584 -15.201 1.00 94.69 116 SER A CA 1
ATOM 925 C C . SER A 1 116 ? 26.332 0.715 -13.845 1.00 94.69 116 SER A C 1
ATOM 927 O O . SER A 1 116 ? 26.422 1.743 -13.174 1.00 94.69 116 SER A O 1
ATOM 929 N N . LEU A 1 117 ? 25.615 -0.331 -13.447 1.00 93.69 117 LEU A N 1
ATOM 930 C CA . LEU A 1 117 ? 24.902 -0.452 -12.182 1.00 93.69 117 LEU A CA 1
ATOM 931 C C . LEU A 1 117 ? 25.594 -1.482 -11.304 1.00 93.69 117 LEU A C 1
ATOM 933 O O . LEU A 1 117 ? 25.964 -2.560 -11.762 1.00 93.69 117 LEU A O 1
ATOM 937 N N . ARG A 1 118 ? 25.683 -1.190 -10.014 1.00 93.19 118 ARG A N 1
ATOM 938 C CA . ARG A 1 118 ? 26.059 -2.145 -8.979 1.00 93.19 118 ARG A CA 1
ATOM 939 C C . ARG A 1 118 ? 24.825 -2.509 -8.176 1.00 93.19 118 ARG A C 1
ATOM 941 O O . ARG A 1 118 ? 24.211 -1.635 -7.577 1.00 93.19 1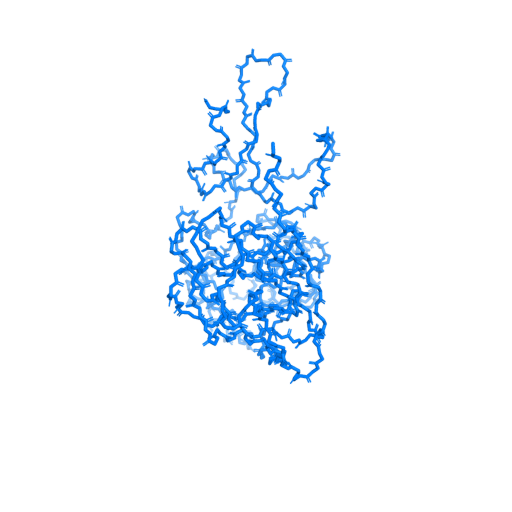18 ARG A O 1
ATOM 948 N N . VAL A 1 119 ? 24.502 -3.791 -8.128 1.00 94.00 119 VAL A N 1
ATOM 949 C CA . VAL A 1 119 ? 23.399 -4.328 -7.336 1.00 94.00 119 VAL A CA 1
ATOM 950 C C . VAL A 1 119 ? 23.969 -5.141 -6.184 1.00 94.00 119 VAL A C 1
ATOM 952 O O . VAL A 1 119 ? 24.853 -5.972 -6.389 1.00 94.00 119 VAL A O 1
ATOM 955 N N . THR A 1 120 ? 23.475 -4.888 -4.975 1.00 90.94 120 THR A N 1
ATOM 956 C CA . THR A 1 120 ? 23.885 -5.608 -3.763 1.00 90.94 120 THR A CA 1
ATOM 957 C C . THR A 1 120 ? 22.661 -6.179 -3.061 1.00 90.94 120 THR A C 1
ATOM 959 O O . THR A 1 120 ? 21.702 -5.449 -2.811 1.00 90.94 120 THR A O 1
ATOM 962 N N . ALA A 1 121 ? 22.710 -7.466 -2.714 1.00 89.56 121 ALA A N 1
ATOM 963 C CA . ALA A 1 121 ? 21.712 -8.093 -1.853 1.00 89.56 121 ALA A CA 1
ATOM 964 C C . ALA A 1 121 ? 22.042 -7.802 -0.383 1.00 89.56 121 ALA A C 1
ATOM 966 O O . ALA A 1 121 ? 23.045 -8.281 0.156 1.00 89.56 121 ALA A O 1
ATOM 967 N N . ILE A 1 122 ? 21.198 -7.010 0.272 1.00 84.81 122 ILE A N 1
ATOM 968 C CA . ILE A 1 122 ? 21.369 -6.601 1.668 1.00 84.81 122 ILE A CA 1
ATOM 969 C C . ILE A 1 122 ? 20.304 -7.311 2.491 1.00 84.81 122 ILE A C 1
ATOM 971 O O . ILE A 1 122 ? 19.152 -7.380 2.073 1.00 84.81 122 ILE A O 1
ATOM 975 N N . LEU A 1 123 ? 20.687 -7.863 3.648 1.00 80.06 123 LEU A N 1
ATOM 976 C CA . LEU A 1 123 ? 19.703 -8.364 4.612 1.00 80.06 123 LEU A CA 1
ATOM 977 C C . LEU A 1 123 ? 18.729 -7.229 4.901 1.00 80.06 123 LEU A C 1
ATOM 979 O O . LEU A 1 123 ? 19.167 -6.166 5.348 1.00 80.06 123 LEU A O 1
ATOM 983 N N . ASN A 1 124 ? 17.443 -7.452 4.636 1.00 72.00 124 ASN A N 1
ATOM 984 C CA . ASN A 1 124 ? 16.427 -6.521 5.080 1.00 72.00 124 ASN A CA 1
ATOM 985 C C . ASN A 1 124 ? 16.607 -6.422 6.600 1.00 72.00 124 ASN A C 1
ATOM 987 O O . ASN A 1 124 ? 16.579 -7.471 7.256 1.00 72.00 124 ASN A O 1
ATOM 991 N N . PRO A 1 125 ? 16.900 -5.240 7.176 1.00 63.88 125 PRO A N 1
ATOM 992 C CA . PRO A 1 125 ? 16.826 -5.116 8.620 1.00 63.88 125 PRO A CA 1
ATOM 993 C C . PRO A 1 125 ? 15.433 -5.609 9.002 1.00 63.88 125 PRO A C 1
ATOM 995 O O . PRO A 1 125 ? 14.454 -5.137 8.425 1.00 63.88 125 PRO A O 1
ATOM 998 N N . GLU A 1 126 ? 15.355 -6.620 9.874 1.00 64.81 126 GLU A N 1
ATOM 999 C CA . GLU A 1 126 ? 14.067 -7.126 10.351 1.00 64.81 126 GLU A CA 1
ATOM 1000 C C . GLU A 1 126 ? 13.169 -5.932 10.673 1.00 64.81 126 GLU A C 1
ATOM 1002 O O . GLU A 1 126 ? 13.650 -4.928 11.221 1.00 64.81 126 GLU A O 1
ATOM 1007 N N . CYS A 1 127 ? 11.900 -6.011 10.265 1.00 73.31 127 CYS A N 1
ATOM 1008 C CA . CYS A 1 127 ? 10.982 -4.901 10.452 1.00 73.31 127 CYS A CA 1
ATOM 1009 C C . CYS A 1 127 ? 11.038 -4.443 11.917 1.00 73.31 127 CYS A C 1
ATOM 1011 O O . CYS A 1 127 ? 11.162 -5.258 12.838 1.00 73.31 127 CYS A O 1
ATOM 1013 N N . SER A 1 128 ? 11.031 -3.125 12.136 1.00 75.56 128 SER A N 1
ATOM 1014 C CA . SER A 1 128 ? 11.188 -2.586 13.488 1.00 75.56 128 SER A CA 1
ATOM 1015 C C . SER A 1 128 ? 10.065 -3.098 14.393 1.00 75.56 128 SER A C 1
ATOM 1017 O O . SER A 1 128 ? 8.992 -3.454 13.919 1.00 75.56 128 SER A O 1
ATOM 1019 N N . SER A 1 129 ? 10.277 -3.111 15.711 1.00 72.56 129 SER A N 1
ATOM 1020 C CA . SER A 1 129 ? 9.219 -3.475 16.667 1.00 72.56 129 SER A CA 1
ATOM 1021 C C . SER A 1 129 ? 7.926 -2.694 16.377 1.00 72.56 129 SER A C 1
ATOM 1023 O O . SER A 1 129 ? 7.931 -1.466 16.461 1.00 72.56 129 SER A O 1
ATOM 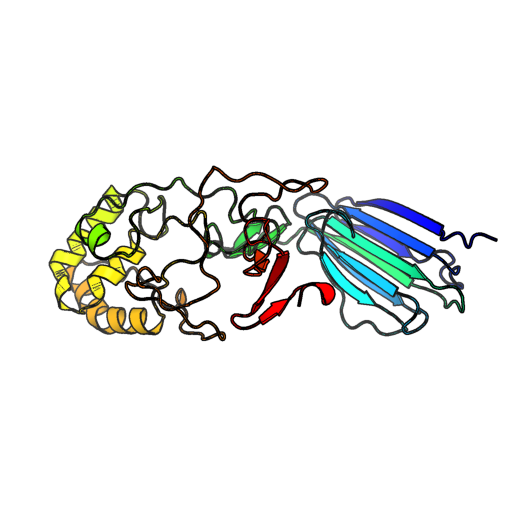1025 N N . GLY A 1 130 ? 6.830 -3.401 16.074 1.00 71.19 130 GLY A N 1
ATOM 1026 C CA . GLY A 1 130 ? 5.543 -2.816 15.664 1.00 71.19 130 GLY A CA 1
ATOM 1027 C C . GLY A 1 130 ? 5.321 -2.728 14.147 1.00 71.19 130 GLY A C 1
ATOM 1028 O O . GLY A 1 130 ? 4.332 -2.140 13.712 1.00 71.19 130 GLY A O 1
ATOM 1029 N N . GLN A 1 131 ? 6.220 -3.299 13.344 1.00 80.06 131 GLN A N 1
ATOM 1030 C CA . GLN A 1 131 ? 6.076 -3.464 11.900 1.00 80.06 131 GLN A CA 1
ATOM 1031 C C . GLN A 1 131 ? 6.083 -4.948 11.523 1.00 80.06 131 GLN A C 1
ATOM 1033 O O . GLN A 1 131 ? 6.774 -5.753 12.145 1.00 80.06 131 GLN A O 1
ATOM 1038 N N . MET A 1 132 ? 5.354 -5.294 10.467 1.00 78.50 132 MET A N 1
ATOM 1039 C CA . MET A 1 132 ? 5.315 -6.636 9.895 1.00 78.50 132 MET A CA 1
ATOM 1040 C C . MET A 1 132 ? 5.857 -6.646 8.470 1.00 78.50 132 MET A C 1
ATOM 1042 O O . MET A 1 132 ? 5.773 -5.649 7.753 1.00 78.50 132 MET A O 1
ATOM 1046 N N . GLN A 1 133 ? 6.399 -7.794 8.066 1.00 78.00 133 GLN A N 1
ATOM 1047 C CA . GLN A 1 133 ? 6.922 -7.990 6.723 1.00 78.00 133 GLN A CA 1
ATOM 1048 C C . GLN A 1 133 ? 5.854 -8.599 5.810 1.00 78.00 133 GLN A C 1
ATOM 1050 O O . GLN A 1 133 ? 5.302 -9.659 6.106 1.00 78.00 133 GLN A O 1
ATOM 1055 N N . CYS A 1 134 ? 5.600 -7.933 4.692 1.00 72.00 134 CYS A N 1
ATOM 1056 C CA . CYS A 1 134 ? 4.781 -8.402 3.582 1.00 72.00 134 CYS A CA 1
ATOM 1057 C C . CYS A 1 134 ? 5.457 -9.561 2.835 1.00 72.00 134 CYS A C 1
ATOM 1059 O O . CYS A 1 134 ? 6.677 -9.736 2.913 1.00 72.00 134 CYS A O 1
ATOM 1061 N N . SER A 1 135 ? 4.703 -10.308 2.024 1.00 64.44 135 SER A N 1
ATOM 1062 C CA . SER A 1 135 ? 5.280 -11.331 1.129 1.00 64.44 135 SER A CA 1
ATOM 1063 C C . SER A 1 135 ? 6.203 -10.711 0.070 1.00 64.44 135 SER A C 1
ATOM 1065 O O . SER A 1 135 ? 7.197 -11.318 -0.333 1.00 64.44 135 SER A O 1
ATOM 1067 N N . SER A 1 136 ? 5.932 -9.460 -0.303 1.00 58.19 136 SER A N 1
ATOM 1068 C CA . SER A 1 136 ? 6.758 -8.615 -1.158 1.00 58.19 136 SER A CA 1
ATOM 1069 C C . SER A 1 136 ? 8.071 -8.224 -0.494 1.00 58.19 136 SER A C 1
ATOM 1071 O O . SER A 1 136 ? 8.998 -7.852 -1.198 1.00 58.19 136 SER A O 1
ATOM 1073 N N . GLY A 1 137 ? 8.184 -8.341 0.832 1.00 65.06 137 GLY A N 1
ATOM 1074 C CA . GLY A 1 137 ? 9.321 -7.897 1.634 1.00 65.06 137 GLY A CA 1
ATOM 1075 C C . GLY A 1 137 ? 9.154 -6.501 2.245 1.00 65.06 137 GLY A C 1
ATOM 1076 O O . GLY A 1 137 ? 9.942 -6.167 3.134 1.00 65.06 137 GLY A O 1
ATOM 1077 N N . LEU A 1 138 ? 8.132 -5.733 1.822 1.00 65.12 138 LEU A N 1
ATOM 1078 C CA . LEU A 1 138 ? 7.772 -4.428 2.393 1.00 65.12 138 LEU A CA 1
ATOM 1079 C C . LEU A 1 138 ? 7.568 -4.548 3.907 1.00 65.12 138 LEU A C 1
ATOM 1081 O O . LEU A 1 138 ? 6.926 -5.484 4.373 1.00 65.12 138 LEU A O 1
ATOM 1085 N N . CYS A 1 139 ? 8.088 -3.592 4.677 1.00 74.88 139 CYS A N 1
ATOM 1086 C CA . CYS A 1 139 ? 7.759 -3.470 6.095 1.00 74.88 139 CYS A CA 1
ATOM 1087 C C . CYS A 1 139 ? 6.641 -2.440 6.263 1.00 74.88 139 CYS A C 1
ATOM 1089 O O . CYS A 1 139 ? 6.867 -1.245 6.065 1.00 74.88 139 CYS A O 1
ATOM 1091 N N . ILE A 1 140 ? 5.463 -2.901 6.665 1.00 69.62 140 ILE A N 1
ATOM 1092 C CA . ILE A 1 140 ? 4.302 -2.060 6.981 1.00 69.62 140 ILE A CA 1
ATOM 1093 C C . ILE A 1 140 ? 4.052 -2.070 8.491 1.00 69.62 140 ILE A C 1
ATOM 1095 O O . ILE A 1 140 ? 4.612 -2.889 9.218 1.00 69.62 140 ILE A O 1
ATOM 1099 N N . SER A 1 141 ? 3.232 -1.152 8.998 1.00 74.81 141 SER A N 1
ATOM 1100 C CA . SER A 1 141 ? 2.818 -1.179 10.409 1.00 74.81 141 SER A CA 1
ATOM 1101 C C . SER A 1 141 ? 2.040 -2.464 10.717 1.00 74.81 141 SER A C 1
ATOM 1103 O O . SER A 1 141 ? 1.238 -2.897 9.900 1.00 74.81 141 SER A O 1
ATOM 1105 N N . GLU A 1 142 ? 2.178 -3.049 11.910 1.00 72.75 142 GLU A N 1
ATOM 1106 C CA . GLU A 1 142 ? 1.292 -4.155 12.329 1.00 72.75 142 GLU A CA 1
ATOM 1107 C C . GLU A 1 142 ? -0.194 -3.754 12.313 1.00 72.75 142 GLU A C 1
ATOM 1109 O O . GLU A 1 142 ? -1.069 -4.601 12.155 1.00 72.75 142 GLU A O 1
ATOM 1114 N N . SER A 1 143 ? -0.488 -2.457 12.453 1.00 68.06 143 SER A N 1
ATOM 1115 C CA . SER A 1 143 ? -1.850 -1.920 12.359 1.00 68.06 143 SER A CA 1
ATOM 1116 C C . SER A 1 143 ? -2.423 -1.886 10.941 1.00 68.06 143 SER A C 1
ATOM 1118 O O . SER A 1 143 ? -3.612 -1.633 10.813 1.00 68.06 143 SER A O 1
ATOM 1120 N N . ALA A 1 144 ? -1.590 -2.080 9.917 1.00 68.50 144 ALA A N 1
ATOM 1121 C CA . ALA A 1 144 ? -1.988 -2.121 8.509 1.00 68.50 144 ALA A CA 1
ATOM 1122 C C . ALA A 1 144 ? -2.395 -3.536 8.057 1.00 68.50 144 ALA A C 1
ATOM 1124 O O . ALA A 1 144 ? -2.801 -3.750 6.929 1.00 68.50 144 ALA A O 1
ATOM 1125 N N . ARG A 1 145 ? -2.308 -4.540 8.940 1.00 73.38 145 ARG A N 1
ATOM 1126 C CA . ARG A 1 145 ? -2.798 -5.883 8.631 1.00 73.38 145 ARG A CA 1
ATOM 1127 C C . ARG A 1 145 ? -4.321 -5.916 8.717 1.00 73.38 145 ARG A C 1
ATOM 1129 O O . ARG A 1 145 ? -4.855 -5.694 9.807 1.00 73.38 145 ARG A O 1
ATOM 1136 N N . CYS A 1 146 ? -4.992 -6.327 7.644 1.00 67.56 146 CYS A N 1
ATOM 1137 C CA . CYS A 1 146 ? -6.449 -6.475 7.598 1.00 67.56 146 CYS A CA 1
ATOM 1138 C C . CYS A 1 146 ? -7.206 -5.162 7.819 1.00 67.56 146 CYS A C 1
ATOM 1140 O O . CYS A 1 146 ? -8.300 -5.165 8.393 1.00 67.56 146 CYS A O 1
ATOM 1142 N N . ASP A 1 147 ? -6.613 -4.038 7.422 1.00 58.44 147 ASP A N 1
ATOM 1143 C CA . ASP A 1 147 ? -7.220 -2.715 7.562 1.00 58.44 147 ASP A CA 1
ATOM 1144 C C . ASP A 1 147 ? -8.073 -2.332 6.332 1.00 58.44 147 ASP A C 1
ATOM 1146 O O . ASP A 1 147 ? -8.736 -1.285 6.320 1.00 58.44 147 ASP A O 1
ATOM 1150 N N . GLY A 1 148 ? -8.103 -3.213 5.325 1.00 52.75 148 GLY A N 1
ATOM 1151 C CA . GLY A 1 148 ? -8.839 -3.049 4.080 1.00 52.75 148 GLY A CA 1
ATOM 1152 C C . GLY A 1 148 ? -8.077 -2.277 3.001 1.00 52.75 148 GLY A C 1
ATOM 1153 O O . GLY A 1 148 ? -8.629 -2.107 1.907 1.00 52.75 148 GLY A O 1
ATOM 1154 N N . ASN A 1 149 ? -6.855 -1.821 3.280 1.00 52.91 149 ASN A N 1
ATOM 1155 C CA . ASN A 1 149 ? -5.949 -1.206 2.321 1.00 52.91 149 ASN A CA 1
ATOM 1156 C C . ASN A 1 149 ? -4.877 -2.216 1.897 1.00 52.91 149 ASN A C 1
ATOM 1158 O O . ASN A 1 149 ? -4.495 -3.102 2.643 1.00 52.91 149 ASN A O 1
ATOM 1162 N N . ASN A 1 150 ? -4.409 -2.103 0.655 1.00 53.88 150 ASN A N 1
ATOM 1163 C CA . ASN A 1 150 ? -3.266 -2.886 0.185 1.00 53.88 150 ASN A CA 1
ATOM 1164 C C . ASN A 1 150 ? -1.982 -2.083 0.432 1.00 53.88 150 ASN A C 1
ATOM 1166 O O . ASN A 1 150 ? -1.429 -1.493 -0.501 1.00 53.88 150 ASN A O 1
ATOM 1170 N N . ASP A 1 151 ? -1.538 -2.036 1.682 1.00 62.88 151 ASP A N 1
ATOM 1171 C CA . ASP A 1 151 ? -0.299 -1.381 2.103 1.00 62.88 151 ASP A CA 1
ATOM 1172 C C . ASP A 1 151 ? 0.934 -2.179 1.664 1.00 62.88 151 ASP A C 1
ATOM 1174 O O . ASP A 1 151 ? 1.987 -1.613 1.352 1.00 62.88 151 ASP A O 1
ATOM 1178 N N . CYS A 1 152 ? 0.804 -3.503 1.576 1.00 60.47 152 CYS A N 1
ATOM 1179 C CA . CYS A 1 152 ? 1.872 -4.380 1.113 1.00 60.47 152 CYS A CA 1
ATOM 1180 C C . CYS A 1 152 ? 2.127 -4.341 -0.403 1.00 60.47 152 CYS A C 1
ATOM 1182 O O . CYS A 1 152 ? 3.084 -4.968 -0.876 1.00 60.47 152 CYS A O 1
ATOM 1184 N N . LEU A 1 153 ? 1.277 -3.646 -1.170 1.00 56.81 153 LEU A N 1
ATOM 1185 C CA . LEU A 1 153 ? 1.226 -3.591 -2.641 1.00 56.81 153 LEU A CA 1
ATOM 1186 C C . LEU A 1 153 ? 1.025 -4.948 -3.346 1.00 56.81 153 LEU A C 1
ATOM 1188 O O . LEU A 1 153 ? 0.691 -4.981 -4.530 1.00 56.81 153 LEU A O 1
ATOM 1192 N N . ASP A 1 154 ? 1.162 -6.060 -2.629 1.00 55.09 154 ASP A N 1
ATOM 1193 C CA . ASP A 1 154 ? 0.973 -7.438 -3.080 1.00 55.09 154 ASP A CA 1
ATOM 1194 C C . ASP A 1 154 ? -0.225 -8.140 -2.415 1.00 55.09 154 ASP A C 1
ATOM 1196 O O . ASP A 1 154 ? -0.445 -9.326 -2.667 1.00 55.09 154 ASP A O 1
ATOM 1200 N N . PHE A 1 155 ? -1.000 -7.408 -1.603 1.00 56.53 155 PHE A N 1
ATOM 1201 C CA . PHE A 1 155 ? -2.193 -7.856 -0.877 1.00 56.53 155 PHE A CA 1
ATOM 1202 C C . PHE A 1 155 ? -1.931 -8.852 0.269 1.00 56.53 155 PHE A C 1
ATOM 1204 O O . PHE A 1 155 ? -2.864 -9.457 0.800 1.00 56.53 155 PHE A O 1
ATOM 1211 N N . SER A 1 156 ? -0.670 -9.071 0.653 1.00 61.12 156 SER A N 1
ATOM 1212 C CA . SER A 1 156 ? -0.318 -10.064 1.680 1.00 61.12 156 SER A CA 1
ATOM 1213 C C . SER A 1 156 ? -0.718 -9.671 3.110 1.00 61.12 156 SER A C 1
ATOM 1215 O O . SER A 1 156 ? -0.871 -10.540 3.973 1.00 61.12 156 SER A O 1
ATOM 1217 N N . ASP A 1 157 ? -0.936 -8.384 3.352 1.00 66.38 157 ASP A N 1
ATOM 1218 C CA . ASP A 1 157 ? -1.576 -7.808 4.538 1.00 66.38 157 ASP A CA 1
ATOM 1219 C C . ASP A 1 157 ? -3.058 -8.170 4.671 1.00 66.38 157 ASP A C 1
ATOM 1221 O O . ASP A 1 157 ? -3.540 -8.337 5.793 1.00 66.38 157 ASP A O 1
ATOM 1225 N N . GLU A 1 158 ? -3.742 -8.384 3.548 1.00 69.44 158 GLU A N 1
ATOM 1226 C CA . GLU A 1 158 ? -5.193 -8.604 3.476 1.00 69.44 158 GLU A CA 1
ATOM 1227 C C . GLU A 1 158 ? -5.586 -10.073 3.195 1.00 69.44 158 GLU A C 1
ATOM 1229 O O . GLU A 1 158 ? -6.753 -10.458 3.297 1.00 69.44 158 GLU A O 1
ATOM 1234 N N . GLU A 1 159 ? -4.628 -10.941 2.851 1.00 58.44 159 GLU A N 1
ATOM 1235 C CA . GLU A 1 159 ? -4.905 -12.324 2.427 1.00 58.44 159 GLU A CA 1
ATOM 1236 C C . GLU A 1 159 ? -5.263 -13.271 3.594 1.00 58.44 159 GLU A C 1
ATOM 1238 O O . GLU A 1 159 ? -6.068 -14.192 3.436 1.00 58.44 159 GLU A O 1
ATOM 1243 N N . TYR A 1 160 ? -4.701 -13.047 4.789 1.00 67.38 160 TYR A N 1
ATOM 1244 C CA . TYR A 1 160 ? -4.815 -13.965 5.937 1.00 67.38 160 TYR A CA 1
ATOM 1245 C C . TYR A 1 160 ? -5.447 -13.314 7.170 1.00 67.38 160 TYR A C 1
ATOM 1247 O O . TYR A 1 160 ? -4.884 -13.334 8.273 1.00 67.38 160 TYR A O 1
ATOM 1255 N N . CYS A 1 161 ? -6.643 -12.762 6.983 1.00 70.62 161 CYS A N 1
ATOM 1256 C CA . CYS A 1 161 ? -7.393 -12.090 8.038 1.00 70.62 161 CYS A CA 1
ATOM 1257 C C . CYS A 1 161 ? -8.253 -13.050 8.879 1.00 70.62 161 CYS A C 1
ATOM 1259 O O . CYS A 1 161 ? -8.752 -14.048 8.346 1.00 70.62 161 CYS A O 1
ATOM 1261 N N . PRO A 1 162 ? -8.441 -12.784 10.189 1.00 70.38 162 PRO A N 1
ATOM 1262 C CA . PRO A 1 162 ? -9.240 -13.638 11.067 1.00 70.38 162 PRO A CA 1
ATOM 1263 C C . PRO A 1 162 ? -10.681 -13.777 10.561 1.00 70.38 162 PRO A C 1
ATOM 1265 O O . PRO A 1 162 ? -11.215 -12.859 9.948 1.00 70.38 162 PRO A O 1
ATOM 1268 N N . TYR A 1 163 ? -11.322 -14.923 10.810 1.00 74.19 163 TYR A N 1
ATOM 1269 C CA . TYR A 1 163 ? -12.703 -15.148 10.375 1.00 74.19 163 TYR A CA 1
ATOM 1270 C C . TYR A 1 163 ? -13.662 -14.156 11.033 1.00 74.19 163 TYR A C 1
ATOM 1272 O O . TYR A 1 163 ? -13.596 -13.925 12.240 1.00 74.19 163 TYR A O 1
ATOM 1280 N N . CYS A 1 164 ? -14.594 -13.632 10.237 1.00 77.75 164 CYS A N 1
ATOM 1281 C CA . CYS A 1 164 ? -15.656 -12.797 10.764 1.00 77.75 164 CYS A CA 1
ATOM 1282 C C . CYS A 1 164 ? -16.631 -13.614 11.603 1.00 77.75 164 CYS A C 1
ATOM 1284 O O . CYS A 1 164 ? -17.119 -14.665 11.180 1.00 77.75 164 CYS A O 1
ATOM 1286 N N . GLU A 1 165 ? -16.994 -13.065 12.748 1.00 84.38 165 GLU A N 1
ATOM 1287 C CA . GLU A 1 165 ? -18.083 -13.537 13.584 1.00 84.38 165 GLU A CA 1
ATOM 1288 C C . GLU A 1 165 ? -19.093 -12.417 13.842 1.00 84.38 165 GLU A C 1
ATOM 1290 O O . GLU A 1 165 ? -18.873 -11.257 13.502 1.00 84.38 165 GLU A O 1
ATOM 1295 N N . GLN A 1 166 ? -20.259 -12.764 14.383 1.00 86.19 166 GLN A N 1
ATOM 1296 C CA . GLN A 1 166 ? -21.295 -11.780 14.681 1.00 86.19 166 GLN A CA 1
ATOM 1297 C C . GLN A 1 166 ? -20.912 -10.954 15.910 1.00 86.19 166 GLN A C 1
ATOM 1299 O O . GLN A 1 166 ? -20.421 -11.491 16.900 1.00 86.19 166 GLN A O 1
ATOM 1304 N N . VAL A 1 167 ? -21.237 -9.661 15.893 1.00 85.19 167 VAL A N 1
ATOM 1305 C CA . VAL A 1 167 ? -21.203 -8.838 17.110 1.00 85.19 167 VAL A CA 1
ATOM 1306 C C . VAL A 1 167 ? -22.196 -9.436 18.107 1.00 85.19 167 VAL A C 1
ATOM 1308 O O . VAL A 1 167 ? -23.407 -9.352 17.891 1.00 85.19 167 VAL A O 1
ATOM 1311 N N . HIS A 1 168 ? -21.717 -10.070 19.182 1.00 87.62 168 HIS A N 1
ATOM 1312 C CA . HIS A 1 168 ? -22.588 -10.751 20.149 1.00 87.62 168 HIS A CA 1
ATOM 1313 C C . HIS A 1 168 ? -23.350 -9.782 21.059 1.00 87.62 168 HIS A C 1
ATOM 1315 O O . HIS A 1 168 ? -24.432 -10.123 21.537 1.00 87.62 168 HIS A O 1
ATOM 1321 N N . LEU A 1 169 ? -22.838 -8.565 21.256 1.00 86.50 169 LEU A N 1
ATOM 1322 C CA . LEU A 1 169 ? -23.444 -7.593 22.155 1.00 86.50 169 LEU A CA 1
ATOM 1323 C C . LEU A 1 169 ? -24.547 -6.770 21.468 1.00 86.50 169 LEU A C 1
ATOM 1325 O O . LEU A 1 169 ? -24.278 -5.979 20.565 1.00 86.50 169 LEU A O 1
ATOM 1329 N N . ASP A 1 170 ? -25.787 -6.914 21.940 1.00 86.56 170 ASP A N 1
ATOM 1330 C CA . ASP A 1 170 ? -26.971 -6.309 21.311 1.00 86.56 170 ASP A CA 1
ATOM 1331 C C . ASP A 1 170 ? -26.909 -4.778 21.220 1.00 86.56 170 ASP A C 1
ATOM 1333 O O . ASP A 1 170 ? -27.275 -4.216 20.189 1.00 86.56 170 ASP A O 1
ATOM 1337 N N . ILE A 1 171 ? -26.410 -4.098 22.261 1.00 82.38 171 ILE A N 1
ATOM 1338 C CA . ILE A 1 171 ? -26.283 -2.632 22.250 1.00 82.38 171 ILE A CA 1
ATOM 1339 C C . ILE A 1 171 ? -25.289 -2.161 21.183 1.00 82.38 171 ILE A C 1
ATOM 1341 O O . ILE A 1 171 ? -25.537 -1.153 20.527 1.00 82.38 171 ILE A O 1
ATOM 1345 N N . CYS A 1 172 ? -24.222 -2.925 20.931 1.00 82.62 172 CYS A N 1
ATOM 1346 C CA . CYS A 1 172 ? -23.290 -2.632 19.847 1.00 82.62 172 CYS A CA 1
ATOM 1347 C C . CYS A 1 172 ? -23.876 -2.985 18.487 1.00 82.62 172 CYS A C 1
ATOM 1349 O O . CYS A 1 172 ? -23.805 -2.166 17.582 1.00 82.62 172 CYS A O 1
ATOM 1351 N N . ARG A 1 173 ? -24.567 -4.120 18.350 1.00 81.88 173 ARG A N 1
ATOM 1352 C CA . ARG A 1 173 ? -25.240 -4.482 17.092 1.00 81.88 173 ARG A CA 1
ATOM 1353 C C . ARG A 1 173 ? -26.282 -3.441 16.648 1.00 81.88 173 ARG A C 1
ATOM 1355 O O . ARG A 1 173 ? -26.563 -3.335 15.463 1.00 81.88 173 ARG A O 1
ATOM 1362 N N . GLN A 1 174 ? -26.873 -2.701 17.588 1.00 78.44 174 GLN A N 1
ATOM 1363 C CA . GLN A 1 174 ? -27.829 -1.622 17.306 1.00 78.44 174 GLN A CA 1
ATOM 1364 C C . GLN A 1 174 ? -27.169 -0.253 17.090 1.00 78.44 174 GLN A C 1
ATOM 1366 O O . GLN A 1 174 ? -27.774 0.612 16.462 1.00 78.44 174 GLN A O 1
ATOM 1371 N N . SER A 1 175 ? -25.970 -0.047 17.640 1.00 73.38 175 SER A N 1
ATOM 1372 C CA . SER A 1 175 ? -25.261 1.242 17.603 1.00 73.38 175 SER A CA 1
ATOM 1373 C C . SER A 1 175 ? -24.229 1.325 16.475 1.00 73.38 175 SER A C 1
ATOM 1375 O O . SER A 1 175 ? -23.841 2.423 16.083 1.00 73.38 175 SER A O 1
ATOM 1377 N N . LEU A 1 176 ? -23.770 0.176 15.979 1.00 72.31 176 LEU A N 1
ATOM 1378 C CA . LEU A 1 176 ? -22.808 0.042 14.892 1.00 72.31 176 LEU A CA 1
ATOM 1379 C C . LEU A 1 176 ? -23.525 -0.051 13.541 1.00 72.31 176 LEU A C 1
ATOM 1381 O O . LEU A 1 176 ? -24.633 -0.575 13.441 1.00 72.31 176 LEU A O 1
ATOM 1385 N N . ALA A 1 177 ? -22.861 0.420 12.487 1.00 64.75 177 ALA A N 1
ATOM 1386 C CA . ALA A 1 177 ? -23.353 0.306 11.113 1.00 64.75 177 ALA A CA 1
ATOM 1387 C C . ALA A 1 177 ? -23.191 -1.114 10.525 1.00 64.75 177 ALA A C 1
ATOM 1389 O O . ALA A 1 177 ? -23.727 -1.410 9.458 1.00 64.75 177 ALA A O 1
ATOM 1390 N N . TYR A 1 178 ? -22.477 -1.993 11.229 1.00 69.06 178 TYR A N 1
ATOM 1391 C CA . TYR A 1 178 ? -22.134 -3.351 10.822 1.00 69.06 178 TYR A CA 1
ATOM 1392 C C . TYR A 1 178 ? -22.523 -4.373 11.893 1.00 69.06 178 TYR A C 1
ATOM 1394 O O . TYR A 1 178 ? -22.744 -4.055 13.062 1.00 69.06 178 TYR A O 1
ATOM 1402 N N . ASN A 1 179 ? -22.600 -5.639 11.482 1.00 73.75 179 ASN A N 1
ATOM 1403 C CA . ASN A 1 179 ? -22.941 -6.764 12.354 1.00 73.75 179 ASN A CA 1
ATOM 1404 C C . ASN A 1 179 ? -21.859 -7.854 12.411 1.00 73.75 179 ASN A C 1
ATOM 1406 O O . ASN A 1 179 ? -22.050 -8.847 13.117 1.00 73.75 179 ASN A O 1
ATOM 1410 N N . LEU A 1 180 ? -20.743 -7.670 11.698 1.00 79.00 180 LEU A N 1
ATOM 1411 C CA . LEU A 1 180 ? -19.611 -8.590 11.663 1.00 79.00 180 LEU A CA 1
ATOM 1412 C C . LEU A 1 180 ? -18.372 -7.952 12.292 1.00 79.00 180 LEU A C 1
ATOM 1414 O O . LEU A 1 180 ? -18.034 -6.813 11.995 1.00 79.00 180 LEU A O 1
ATOM 1418 N N . THR A 1 181 ? -17.694 -8.721 13.132 1.00 80.81 181 THR A N 1
ATOM 1419 C CA . THR A 1 181 ? -16.480 -8.365 13.878 1.00 80.81 181 THR A CA 1
ATOM 1420 C C . THR A 1 181 ? -15.460 -9.487 13.742 1.00 80.81 181 THR A C 1
ATOM 1422 O O . THR A 1 181 ? -15.792 -10.569 13.257 1.00 80.81 181 THR A O 1
ATOM 1425 N N . PHE A 1 182 ? -14.229 -9.266 14.185 1.00 81.25 182 PHE A N 1
ATOM 1426 C CA . PHE A 1 182 ? -13.216 -10.313 14.233 1.00 81.25 182 PHE A CA 1
ATOM 1427 C C . PHE A 1 182 ? -12.505 -10.370 15.585 1.00 81.25 182 PHE A C 1
ATOM 1429 O O . PHE A 1 182 ? -12.421 -9.375 16.313 1.00 81.25 182 PHE A O 1
ATOM 1436 N N . PHE A 1 183 ? -11.983 -11.557 15.897 1.00 80.19 183 PHE A N 1
ATOM 1437 C CA . PHE A 1 183 ? -11.140 -11.823 17.058 1.00 80.19 183 PHE A CA 1
ATOM 1438 C C . PHE A 1 183 ? -9.996 -12.791 16.685 1.00 80.19 183 PHE A C 1
ATOM 1440 O O . PHE A 1 183 ? -10.170 -13.615 15.782 1.00 80.19 183 PHE A O 1
ATOM 1447 N N . PRO A 1 184 ? -8.837 -12.733 17.368 1.00 79.19 184 PRO A N 1
ATOM 1448 C CA . PRO A 1 184 ? -8.484 -11.733 18.373 1.00 79.19 184 PRO A CA 1
ATOM 1449 C C . PRO A 1 184 ? -8.309 -10.355 17.725 1.00 79.19 184 PRO A C 1
ATOM 1451 O O . PRO A 1 184 ? -7.830 -10.241 16.598 1.00 79.19 184 PRO A O 1
ATOM 1454 N N . ASN A 1 185 ? -8.712 -9.311 18.438 1.00 71.88 185 ASN A N 1
ATOM 1455 C CA . ASN A 1 185 ? -8.439 -7.931 18.062 1.00 71.88 185 ASN A CA 1
ATOM 1456 C C . ASN A 1 185 ? -7.583 -7.262 19.145 1.00 71.88 185 ASN A C 1
ATOM 1458 O O . ASN A 1 185 ? -7.282 -7.854 20.181 1.00 71.88 185 ASN A O 1
ATOM 1462 N N . ARG A 1 186 ? -7.175 -6.012 18.911 1.00 71.44 186 ARG A N 1
ATOM 1463 C CA . ARG A 1 186 ? -6.282 -5.274 19.819 1.00 71.44 186 ARG A CA 1
ATOM 1464 C C . ARG A 1 186 ? -6.807 -5.170 21.256 1.00 71.44 186 ARG A C 1
ATOM 1466 O O . ARG A 1 186 ? -6.006 -5.092 22.184 1.00 71.44 186 ARG A O 1
ATOM 1473 N N . ASN A 1 187 ? -8.126 -5.127 21.433 1.00 74.81 187 ASN A N 1
ATOM 1474 C CA . ASN A 1 187 ? -8.763 -4.826 22.714 1.00 74.81 187 ASN A CA 1
ATOM 1475 C C . ASN A 1 187 ? -9.365 -6.059 23.396 1.00 74.81 187 ASN A C 1
ATOM 1477 O O . ASN A 1 187 ? -9.704 -5.991 24.578 1.00 74.81 187 ASN A O 1
ATOM 1481 N N . ALA A 1 188 ? -9.495 -7.180 22.683 1.00 82.25 188 ALA A N 1
ATOM 1482 C CA . ALA A 1 188 ? -10.025 -8.419 23.226 1.00 82.25 188 ALA A CA 1
ATOM 1483 C C . ALA A 1 188 ? -9.579 -9.645 22.415 1.00 82.25 188 ALA A C 1
ATOM 1485 O O . ALA A 1 188 ? -9.578 -9.647 21.186 1.00 82.25 188 ALA A O 1
ATOM 1486 N N . GLU A 1 189 ? -9.266 -10.732 23.123 1.00 83.31 189 GLU A N 1
ATOM 1487 C CA . GLU A 1 189 ? -8.927 -12.018 22.499 1.00 83.31 189 GLU A CA 1
ATOM 1488 C C . GLU A 1 189 ? -10.159 -12.766 21.974 1.00 83.31 189 GLU A C 1
ATOM 1490 O O . GLU A 1 189 ? -10.053 -13.550 21.037 1.00 83.31 189 GLU A O 1
ATOM 1495 N N . THR A 1 190 ? -11.324 -12.544 22.588 1.00 87.19 190 THR A N 1
ATOM 1496 C CA . THR A 1 190 ? -12.588 -13.223 22.272 1.00 87.19 190 THR A CA 1
ATOM 1497 C C . THR A 1 190 ? -13.764 -12.274 22.464 1.00 87.19 190 THR A C 1
ATOM 1499 O O . THR A 1 190 ? -13.671 -11.304 23.225 1.00 87.19 190 THR A O 1
ATOM 1502 N N . SER A 1 191 ? -14.906 -12.595 21.855 1.00 86.44 191 SER A N 1
ATOM 1503 C CA . SER A 1 191 ? -16.127 -11.823 22.076 1.00 86.44 191 SER A CA 1
ATOM 1504 C C . SER A 1 191 ? -16.561 -11.774 23.542 1.00 86.44 191 SER A C 1
ATOM 1506 O O . SER A 1 191 ? -17.042 -10.731 23.974 1.00 86.44 191 SER A O 1
ATOM 1508 N N . ASP A 1 192 ? -16.378 -12.839 24.326 1.00 86.56 192 ASP A N 1
ATOM 1509 C CA . ASP A 1 192 ? -16.746 -12.837 25.751 1.00 86.56 192 ASP A CA 1
ATOM 1510 C C . ASP A 1 192 ? -15.894 -11.840 26.554 1.00 86.56 192 ASP A C 1
ATOM 1512 O O . ASP A 1 192 ? -16.405 -11.124 27.420 1.00 86.56 192 ASP A O 1
ATOM 1516 N N . ALA A 1 193 ? -14.601 -11.735 26.227 1.00 86.19 193 ALA A N 1
ATOM 1517 C CA . ALA A 1 193 ? -13.709 -10.747 26.831 1.00 86.19 193 ALA A CA 1
ATOM 1518 C C . ALA A 1 193 ? -14.111 -9.308 26.456 1.00 86.19 193 ALA A C 1
ATOM 1520 O O . ALA A 1 193 ? -14.095 -8.421 27.313 1.00 86.19 193 ALA A O 1
ATOM 1521 N N . ALA A 1 194 ? -14.532 -9.086 25.205 1.00 85.88 194 ALA A N 1
ATOM 1522 C CA . ALA A 1 194 ? -15.056 -7.800 24.747 1.00 85.88 194 ALA A CA 1
ATOM 1523 C C . ALA A 1 194 ? -16.357 -7.405 25.467 1.00 85.88 194 ALA A C 1
ATOM 1525 O O . ALA A 1 194 ? -16.506 -6.250 25.866 1.00 85.88 194 ALA A O 1
ATOM 1526 N N . VAL A 1 195 ? -17.283 -8.354 25.683 1.00 86.19 195 VAL A N 1
ATOM 1527 C CA . VAL A 1 195 ? -18.509 -8.113 26.469 1.00 86.19 195 VAL A CA 1
ATOM 1528 C C . VAL A 1 195 ? -18.158 -7.634 27.874 1.00 86.19 195 VAL A C 1
ATOM 1530 O O . VAL A 1 195 ? -18.656 -6.589 28.280 1.00 86.19 195 VAL A O 1
ATOM 1533 N N . GLY A 1 196 ? -17.294 -8.359 28.593 1.00 81.50 196 GLY A N 1
ATOM 1534 C CA . GLY A 1 196 ? -16.946 -8.019 29.976 1.00 81.50 196 GLY A CA 1
ATOM 1535 C C . GLY A 1 196 ? -16.337 -6.620 30.111 1.00 81.50 196 GLY A C 1
ATOM 1536 O O . GLY A 1 196 ? -16.745 -5.847 30.974 1.00 81.50 196 GLY A O 1
ATOM 1537 N N . GLY A 1 197 ? -15.412 -6.259 29.213 1.00 77.00 197 GLY A N 1
ATOM 1538 C CA . GLY A 1 197 ? -14.819 -4.918 29.193 1.00 77.00 197 GLY A CA 1
ATOM 1539 C C . GLY A 1 197 ? -15.837 -3.812 28.900 1.00 77.00 197 GLY A C 1
ATOM 1540 O O . GLY A 1 197 ? -15.795 -2.748 29.520 1.00 77.00 197 GLY A O 1
ATOM 1541 N N . PHE A 1 198 ? -16.782 -4.073 27.996 1.00 81.38 198 PHE A N 1
ATOM 1542 C CA . PHE A 1 198 ? -17.805 -3.106 27.621 1.00 81.38 198 PHE A CA 1
ATOM 1543 C C . PHE A 1 198 ? -18.882 -2.920 28.701 1.00 81.38 198 PHE A C 1
ATOM 1545 O O . PHE A 1 198 ? -19.258 -1.783 28.980 1.00 81.38 198 PHE A O 1
ATOM 1552 N N . THR A 1 199 ? -19.398 -3.994 29.311 1.00 80.00 199 THR A N 1
ATOM 1553 C CA . THR A 1 199 ? -20.482 -3.899 30.309 1.00 80.00 199 THR A CA 1
ATOM 1554 C C . THR A 1 199 ? -20.035 -3.173 31.571 1.00 80.00 199 THR A C 1
ATOM 1556 O O . THR A 1 199 ? -20.750 -2.287 32.035 1.00 80.00 199 THR A O 1
ATOM 1559 N N . ASP A 1 200 ? -18.819 -3.463 32.057 1.00 76.69 200 ASP A N 1
ATOM 1560 C CA . ASP A 1 200 ? -18.211 -2.769 33.203 1.00 76.69 200 ASP A CA 1
ATOM 1561 C C . ASP A 1 200 ? -18.222 -1.245 32.982 1.00 76.69 200 ASP A C 1
ATOM 1563 O O . ASP A 1 200 ? -18.547 -0.452 33.867 1.00 76.69 200 ASP A O 1
ATOM 1567 N N . MET A 1 201 ? -17.901 -0.832 31.759 1.00 81.06 201 MET A N 1
ATOM 1568 C CA . MET A 1 201 ? -17.860 0.562 31.354 1.00 81.06 201 MET A CA 1
ATOM 1569 C C . MET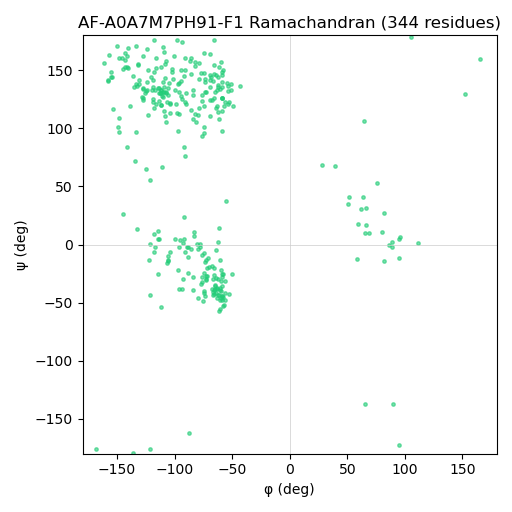 A 1 201 ? -19.253 1.168 31.149 1.00 81.06 201 MET A C 1
ATOM 1571 O O . MET A 1 201 ? -19.514 2.264 31.650 1.00 81.06 201 MET A O 1
ATOM 1575 N N . ALA A 1 202 ? -20.140 0.494 30.416 1.00 79.06 202 ALA A N 1
ATOM 1576 C CA . ALA A 1 202 ? -21.471 1.005 30.099 1.00 79.06 202 ALA A CA 1
ATOM 1577 C C . ALA A 1 202 ? -22.304 1.252 31.369 1.00 79.06 202 ALA A C 1
ATOM 1579 O O . ALA A 1 202 ? -22.988 2.270 31.469 1.00 79.06 202 ALA A O 1
ATOM 1580 N N . ASP A 1 203 ? -22.180 0.393 32.379 1.00 79.44 203 ASP A N 1
ATOM 1581 C CA . ASP A 1 203 ? -22.892 0.569 33.649 1.00 79.44 203 ASP A CA 1
ATOM 1582 C C . ASP A 1 203 ? -22.312 1.711 34.500 1.00 79.44 203 ASP A C 1
ATOM 1584 O O . ASP A 1 203 ? -23.029 2.338 35.282 1.00 79.44 203 ASP A O 1
ATOM 1588 N N . THR A 1 204 ? -21.022 2.017 34.334 1.00 78.75 204 THR A N 1
ATOM 1589 C CA . THR A 1 204 ? -20.292 2.938 35.217 1.00 78.75 204 THR A CA 1
ATOM 1590 C C . THR A 1 204 ? -20.219 4.364 34.673 1.00 78.75 204 THR A C 1
ATOM 1592 O O . THR A 1 204 ? -20.303 5.321 35.443 1.00 78.75 204 THR A O 1
ATOM 1595 N N . ILE A 1 205 ? -20.055 4.527 33.356 1.00 81.50 205 ILE A N 1
ATOM 1596 C CA . ILE A 1 205 ? -19.783 5.829 32.731 1.00 81.50 205 ILE A CA 1
ATOM 1597 C C . ILE A 1 205 ? -20.648 6.127 31.498 1.00 81.50 205 ILE A C 1
ATOM 1599 O O . ILE A 1 205 ? -20.358 7.087 30.796 1.00 81.50 205 ILE A O 1
ATOM 1603 N N . SER A 1 206 ? -21.731 5.386 31.230 1.00 77.81 206 SER A N 1
ATOM 1604 C CA . SER A 1 206 ? -22.587 5.609 30.040 1.00 77.81 206 SER A CA 1
ATOM 1605 C C . SER A 1 206 ? -23.053 7.053 29.821 1.00 77.81 206 SER A C 1
ATOM 1607 O O . SER A 1 206 ? -23.322 7.428 28.685 1.00 77.81 206 SER A O 1
ATOM 1609 N N . SER A 1 207 ? -23.134 7.876 30.871 1.00 83.12 207 SER A N 1
ATOM 1610 C CA . SER A 1 207 ? -23.577 9.272 30.791 1.00 83.12 207 SER A CA 1
ATOM 1611 C C . SER A 1 207 ? -22.456 10.311 30.659 1.00 83.12 207 SER A C 1
ATOM 1613 O O . SER A 1 207 ? -22.749 11.502 30.741 1.00 83.12 207 SER A O 1
ATOM 1615 N N . CYS A 1 208 ? -21.183 9.919 30.539 1.00 86.88 208 CYS A N 1
ATOM 1616 C CA . CYS A 1 208 ? -20.090 10.896 30.425 1.00 86.88 208 CYS A CA 1
ATOM 1617 C C . CYS A 1 208 ? -20.061 11.590 29.055 1.00 86.88 208 CYS A C 1
ATOM 1619 O O . CYS A 1 208 ? -19.658 12.747 28.980 1.00 86.88 208 CYS A O 1
ATOM 1621 N N . HIS A 1 209 ? -20.512 10.918 27.988 1.00 85.50 209 HIS A N 1
ATOM 1622 C CA . HIS A 1 209 ? -20.590 11.485 26.642 1.00 85.50 209 HIS A CA 1
ATOM 1623 C C . HIS A 1 209 ? -21.608 10.736 25.768 1.00 85.50 209 HIS A C 1
ATOM 1625 O O . HIS A 1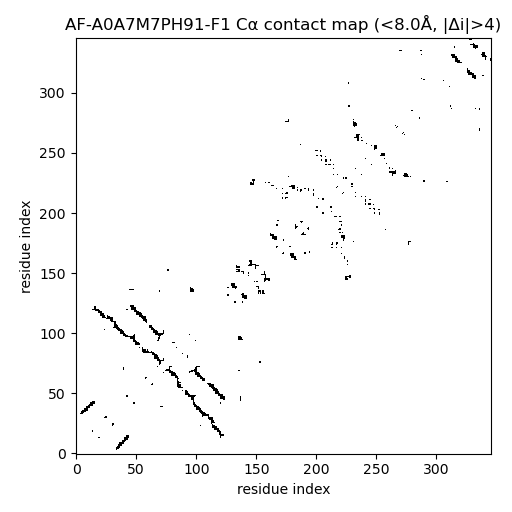 209 ? -21.657 9.506 25.797 1.00 85.50 209 HIS A O 1
ATOM 1631 N N . ASP A 1 210 ? -22.357 11.460 24.930 1.00 78.56 210 ASP A N 1
ATOM 1632 C CA . ASP A 1 210 ? -23.423 10.896 24.080 1.00 78.56 210 ASP A CA 1
ATOM 1633 C C . ASP A 1 210 ? -22.901 9.868 23.058 1.00 78.56 210 ASP A C 1
ATOM 1635 O O . ASP A 1 210 ? -23.586 8.906 22.713 1.00 78.56 210 ASP A O 1
ATOM 1639 N N . HIS A 1 211 ? -21.653 10.031 22.609 1.00 75.88 211 HIS A N 1
ATOM 1640 C CA . HIS A 1 211 ? -20.999 9.116 21.669 1.00 75.88 211 HIS A CA 1
ATOM 1641 C C . HIS A 1 211 ? -20.185 7.995 22.334 1.00 75.88 211 HIS A C 1
ATOM 1643 O O . HIS A 1 211 ? -19.565 7.216 21.618 1.00 75.88 211 HIS A O 1
ATOM 1649 N N . LEU A 1 212 ? -20.185 7.858 23.669 1.00 80.44 212 LEU A N 1
ATOM 1650 C CA . LEU A 1 212 ? -19.365 6.840 24.344 1.00 80.44 212 LEU A CA 1
ATOM 1651 C C . LEU A 1 212 ? -19.704 5.417 23.880 1.00 80.44 212 LEU A C 1
ATOM 1653 O O . LEU A 1 212 ? -18.809 4.635 23.582 1.00 80.44 212 LEU A O 1
ATOM 1657 N N . ILE A 1 213 ? -20.989 5.069 23.839 1.00 79.81 213 ILE A N 1
ATOM 1658 C CA . ILE A 1 213 ? -21.449 3.723 23.481 1.00 79.81 213 ILE A CA 1
ATOM 1659 C C . ILE A 1 213 ? -21.045 3.342 22.050 1.00 79.81 213 ILE A C 1
ATOM 1661 O O . ILE A 1 213 ? -20.338 2.345 21.905 1.00 79.81 213 ILE A O 1
ATOM 1665 N N . PRO A 1 214 ? -21.411 4.106 20.999 1.00 74.25 214 PRO A N 1
ATOM 1666 C CA . PRO A 1 214 ? -20.984 3.775 19.642 1.00 74.25 214 PRO A CA 1
ATOM 1667 C C . PRO A 1 214 ? -19.456 3.780 19.511 1.00 74.25 214 PRO A C 1
ATOM 1669 O O . PRO A 1 214 ? -18.906 2.861 18.912 1.00 74.25 214 PRO A O 1
ATOM 1672 N N . PHE A 1 215 ? -18.759 4.724 20.150 1.00 77.44 215 PHE A N 1
ATOM 1673 C CA . PHE A 1 215 ? -17.297 4.771 20.161 1.00 77.44 215 PHE A CA 1
ATOM 1674 C C . PHE A 1 215 ? -16.675 3.492 20.731 1.00 77.44 215 PHE A C 1
ATOM 1676 O O . PHE A 1 215 ? -15.873 2.828 20.082 1.00 77.44 215 PHE A O 1
ATOM 1683 N N . MET A 1 216 ? -17.092 3.079 21.921 1.00 82.19 216 MET A N 1
ATOM 1684 C CA . MET A 1 216 ? -16.513 1.916 22.592 1.00 82.19 216 MET A CA 1
ATOM 1685 C C . MET A 1 216 ? -16.925 0.604 21.926 1.00 82.19 216 MET A C 1
ATOM 1687 O O . MET A 1 216 ? -16.156 -0.357 21.936 1.00 82.19 216 MET A O 1
ATOM 1691 N N . CYS A 1 217 ? -18.087 0.576 21.271 1.00 81.44 217 CYS A N 1
ATOM 1692 C CA . CYS A 1 217 ? -18.466 -0.526 20.401 1.00 81.44 217 CYS A CA 1
ATOM 1693 C C . CYS A 1 217 ? -17.490 -0.685 19.229 1.00 81.44 217 CYS A C 1
ATOM 1695 O O . CYS A 1 217 ? -17.059 -1.805 18.989 1.00 81.44 217 CYS A O 1
ATOM 1697 N N . THR A 1 218 ? -17.061 0.399 18.567 1.00 75.81 218 THR A N 1
ATOM 1698 C CA . THR A 1 218 ? -16.071 0.297 17.470 1.00 75.81 218 THR A CA 1
ATOM 1699 C C . THR A 1 218 ? -14.696 -0.184 17.934 1.00 75.81 218 THR A C 1
ATOM 1701 O O . THR A 1 218 ? -13.955 -0.792 17.170 1.00 75.81 218 THR A O 1
ATOM 1704 N N . ILE A 1 219 ? -14.357 0.060 19.201 1.00 77.81 219 ILE A N 1
ATOM 1705 C CA . ILE A 1 219 ? -13.072 -0.324 19.791 1.00 77.81 219 ILE A CA 1
ATOM 1706 C C . ILE A 1 219 ? -13.057 -1.808 20.168 1.00 77.81 219 ILE A C 1
ATOM 1708 O O . ILE A 1 219 ? -12.081 -2.504 19.887 1.00 77.81 219 ILE A O 1
ATOM 1712 N N . TYR A 1 220 ? -14.116 -2.298 20.816 1.00 82.94 220 TYR A N 1
ATOM 1713 C CA . TYR A 1 220 ? -14.198 -3.690 21.275 1.00 82.94 220 TYR A CA 1
ATOM 1714 C C . TYR A 1 220 ? -14.679 -4.667 20.198 1.00 82.94 220 TYR A C 1
ATOM 1716 O O . TYR A 1 220 ? -14.308 -5.842 20.228 1.00 82.94 220 TYR A O 1
ATOM 1724 N N . TYR A 1 221 ? -15.481 -4.175 19.257 1.00 81.56 221 TYR A N 1
ATOM 1725 C CA . TYR A 1 221 ? -16.036 -4.920 18.135 1.00 81.56 221 TYR A CA 1
ATOM 1726 C C . TYR A 1 221 ? -15.676 -4.218 16.828 1.00 81.56 221 TYR A C 1
ATOM 1728 O O . TYR A 1 221 ? -16.582 -3.705 16.186 1.00 81.56 221 TYR A O 1
ATOM 1736 N N . PRO A 1 222 ? -14.390 -4.130 16.446 1.00 76.75 222 PRO A N 1
ATOM 1737 C CA . PRO A 1 222 ? -14.019 -3.534 15.170 1.00 76.75 222 PRO A CA 1
ATOM 1738 C C . PRO A 1 222 ? -14.687 -4.293 14.021 1.00 76.75 222 PRO A C 1
ATOM 1740 O O . PRO A 1 222 ? -14.863 -5.513 14.090 1.00 76.75 222 PRO A O 1
ATOM 1743 N N . GLU A 1 223 ? -15.055 -3.577 12.962 1.00 73.12 223 GLU A N 1
ATOM 1744 C CA . GLU A 1 223 ? -15.678 -4.196 11.795 1.00 73.12 223 GLU A CA 1
ATOM 1745 C C . GLU A 1 223 ? -14.753 -5.260 11.196 1.00 73.12 223 GLU A C 1
ATOM 1747 O O . GLU A 1 223 ? -13.549 -5.057 11.054 1.00 73.12 223 GLU A O 1
ATOM 1752 N N . CYS A 1 224 ? -15.311 -6.421 10.857 1.00 70.94 224 CYS A N 1
ATOM 1753 C CA . CYS A 1 224 ? -14.565 -7.443 10.137 1.00 70.94 224 CYS A CA 1
ATOM 1754 C C . CYS A 1 224 ? -14.426 -7.074 8.664 1.00 70.94 224 CYS A C 1
ATOM 1756 O O . CYS A 1 224 ? -15.288 -7.382 7.835 1.00 70.94 224 CYS A O 1
ATOM 1758 N N . THR A 1 225 ? -13.322 -6.416 8.345 1.00 60.16 225 THR A N 1
ATOM 1759 C CA . THR A 1 225 ? -12.984 -5.953 7.008 1.00 60.16 225 THR A CA 1
ATOM 1760 C C . THR A 1 225 ? -12.163 -6.989 6.260 1.00 60.16 225 THR A C 1
ATOM 1762 O O . THR A 1 225 ? -10.955 -6.872 6.148 1.00 60.16 225 THR A O 1
ATOM 1765 N N . HIS A 1 226 ? -12.807 -7.972 5.630 1.00 51.44 226 HIS A N 1
ATOM 1766 C CA . HIS A 1 226 ? -12.158 -8.643 4.488 1.00 51.44 226 HIS A CA 1
ATOM 1767 C C . HIS A 1 226 ? -12.246 -7.803 3.208 1.00 51.44 226 HIS A C 1
ATOM 1769 O O . HIS A 1 226 ? -11.859 -8.283 2.145 1.00 51.44 226 HIS A O 1
ATOM 1775 N N . ASN A 1 227 ? -12.855 -6.603 3.252 1.00 43.75 227 ASN A N 1
ATOM 1776 C CA . ASN A 1 227 ? -13.335 -5.954 2.039 1.00 43.75 227 ASN A CA 1
ATOM 1777 C C . ASN A 1 227 ? -13.261 -4.404 1.922 1.00 43.75 227 ASN A C 1
ATOM 1779 O O . ASN A 1 227 ? -13.990 -3.864 1.092 1.00 43.75 227 ASN A O 1
ATOM 1783 N N . GLY A 1 228 ? -12.359 -3.686 2.593 1.00 42.72 228 GLY A N 1
ATOM 1784 C CA . GLY A 1 228 ? -12.140 -2.237 2.351 1.00 42.72 228 GLY A CA 1
ATOM 1785 C C . GLY A 1 228 ? -12.710 -1.310 3.435 1.00 42.72 228 GLY A C 1
ATOM 1786 O O . GLY A 1 228 ? -13.284 -1.813 4.399 1.00 42.72 228 GLY A O 1
ATOM 1787 N N . PRO A 1 229 ? -12.529 0.025 3.320 1.00 39.69 229 PRO A N 1
ATOM 1788 C CA . PRO A 1 229 ? -12.479 0.906 4.482 1.00 39.69 229 PRO A CA 1
ATOM 1789 C C . PRO A 1 229 ? -13.846 1.112 5.128 1.00 39.69 229 PRO A C 1
ATOM 1791 O O . PRO A 1 229 ? -14.837 1.455 4.481 1.00 39.69 229 PRO A O 1
ATOM 1794 N N . THR A 1 230 ? -13.861 0.949 6.444 1.00 48.47 230 THR A N 1
ATOM 1795 C CA . THR A 1 230 ? -15.051 1.027 7.281 1.00 48.47 230 THR A CA 1
ATOM 1796 C C . THR A 1 230 ? -14.945 2.175 8.261 1.00 48.47 230 THR A C 1
ATOM 1798 O O . THR A 1 230 ? -13.923 2.332 8.923 1.00 48.47 230 THR A O 1
ATOM 1801 N N . HIS A 1 231 ? -16.026 2.951 8.352 1.00 49.78 231 HIS A N 1
ATOM 1802 C CA . HIS A 1 231 ? -16.520 3.597 9.572 1.00 49.78 231 HIS A CA 1
ATOM 1803 C C . HIS A 1 231 ? -15.447 3.923 10.630 1.00 49.78 231 HIS A C 1
ATOM 1805 O O . HIS A 1 231 ? -15.364 3.304 11.690 1.00 49.78 231 HIS A O 1
ATOM 1811 N N . ARG A 1 232 ? -14.561 4.873 10.310 1.00 55.12 232 ARG A N 1
ATOM 1812 C CA . ARG A 1 232 ? -13.484 5.286 11.217 1.00 55.12 232 ARG A CA 1
ATOM 1813 C C . ARG A 1 232 ? -14.018 6.321 12.201 1.00 55.12 232 ARG A C 1
ATOM 1815 O O . ARG A 1 232 ? -14.663 7.284 11.790 1.00 55.12 232 ARG A O 1
ATOM 1822 N N . VAL A 1 233 ? -13.720 6.140 13.487 1.00 63.47 233 VAL A N 1
ATOM 1823 C CA . VAL A 1 233 ? -13.913 7.197 14.484 1.00 63.47 233 VAL A CA 1
ATOM 1824 C C . VAL A 1 233 ? -12.967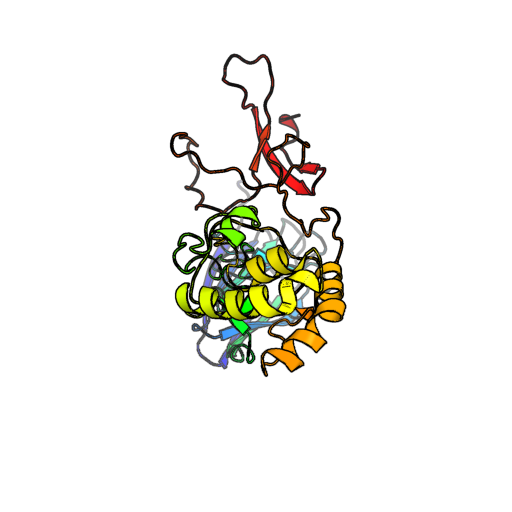 8.349 14.154 1.00 63.47 233 VAL A C 1
ATOM 1826 O O . VAL A 1 233 ? -11.775 8.121 13.946 1.00 63.47 233 VAL A O 1
ATOM 1829 N N . CYS A 1 234 ? -13.487 9.575 14.121 1.00 70.31 234 CYS A N 1
ATOM 1830 C CA . CYS A 1 234 ? -12.673 10.766 13.916 1.00 70.31 234 CYS A CA 1
ATOM 1831 C C . CYS A 1 234 ? -11.693 10.966 15.083 1.00 70.31 234 CYS A C 1
ATOM 1833 O O . CYS A 1 234 ? -12.018 10.704 16.245 1.00 70.31 234 CYS A O 1
ATOM 1835 N N . TYR A 1 235 ? -10.499 11.485 14.800 1.00 74.94 235 TYR A N 1
ATOM 1836 C CA . TYR A 1 235 ? -9.547 11.863 15.848 1.00 74.94 235 TYR A CA 1
ATOM 1837 C C . TYR A 1 235 ? -10.170 12.862 16.837 1.00 74.94 235 TYR A C 1
ATOM 1839 O O . TYR A 1 235 ? -10.057 12.695 18.054 1.00 74.94 235 TYR A O 1
ATOM 1847 N N . SER A 1 236 ? -10.921 13.831 16.321 1.00 75.44 236 SER A N 1
ATOM 1848 C CA . SER A 1 236 ? -11.707 14.805 17.080 1.00 75.44 236 SER A CA 1
ATOM 1849 C C . SER A 1 236 ? -12.759 14.167 17.997 1.00 75.44 236 SER A C 1
ATOM 1851 O O . SER A 1 236 ? -12.844 14.538 19.170 1.00 75.44 236 SER A O 1
ATOM 1853 N N . ASP A 1 237 ? -13.507 13.172 17.515 1.00 76.12 237 ASP A N 1
ATOM 1854 C CA . ASP A 1 237 ? -14.485 12.431 18.327 1.00 76.12 237 ASP A CA 1
ATOM 1855 C C . ASP A 1 237 ? -13.801 11.603 19.421 1.00 76.12 237 ASP A C 1
ATOM 1857 O O . ASP A 1 237 ? -14.258 11.580 20.568 1.00 76.12 237 ASP A O 1
ATOM 1861 N N . CYS A 1 238 ? -12.669 10.965 19.098 1.00 82.69 238 CYS A N 1
ATOM 1862 C CA . CYS A 1 238 ? -11.865 10.247 20.084 1.00 82.69 238 CYS A CA 1
ATOM 1863 C C . CYS A 1 238 ? -11.412 11.173 21.216 1.00 82.69 238 CYS A C 1
ATOM 1865 O O . CYS A 1 238 ? -11.509 10.801 22.390 1.00 82.69 238 CYS A O 1
ATOM 1867 N N . LEU A 1 239 ? -10.936 12.376 20.879 1.00 84.44 239 LEU A N 1
ATOM 1868 C CA . LEU A 1 239 ? -10.536 13.374 21.868 1.00 84.44 239 LEU A CA 1
ATOM 1869 C C . LEU A 1 239 ? -11.723 13.823 22.722 1.00 84.44 239 LEU A C 1
ATOM 1871 O O . LEU A 1 239 ? -11.604 13.828 23.943 1.00 84.44 239 LEU A O 1
ATOM 1875 N N . ALA A 1 240 ? -12.871 14.128 22.111 1.00 84.25 240 ALA A N 1
ATOM 1876 C CA . ALA A 1 240 ? -14.063 14.573 22.831 1.00 84.25 240 ALA A CA 1
ATOM 1877 C C . ALA A 1 240 ? -14.554 13.530 23.850 1.00 84.25 240 ALA A C 1
ATOM 1879 O O . ALA A 1 240 ? -14.810 13.862 25.010 1.00 84.25 240 ALA A O 1
ATOM 1880 N N . VAL A 1 241 ? -14.625 12.255 23.448 1.00 86.38 241 VAL A N 1
ATOM 1881 C CA . VAL A 1 241 ? -14.994 11.162 24.359 1.00 86.38 241 VAL A CA 1
ATOM 1882 C C . VAL A 1 241 ? -13.920 10.962 25.430 1.00 86.38 241 VAL A C 1
ATOM 1884 O O . VAL A 1 241 ? -14.248 10.814 26.607 1.00 86.38 241 VAL A O 1
ATOM 1887 N N . THR A 1 242 ? -12.639 10.980 25.052 1.00 88.81 242 THR A N 1
ATOM 1888 C CA . THR A 1 242 ? -11.526 10.794 25.995 1.00 88.81 242 THR A CA 1
ATOM 1889 C C . THR A 1 242 ? -11.522 11.883 27.065 1.00 88.81 242 THR A C 1
ATOM 1891 O O . THR A 1 242 ? -11.464 11.562 28.251 1.00 88.81 242 THR A O 1
ATOM 1894 N N . ASP A 1 243 ? -11.656 13.151 26.683 1.00 89.62 243 ASP A N 1
ATOM 1895 C CA . ASP A 1 243 ? -11.675 14.280 27.616 1.00 89.62 243 ASP A CA 1
ATOM 1896 C C . ASP A 1 243 ? -12.872 14.220 28.574 1.00 89.62 243 ASP A C 1
ATOM 1898 O O . ASP A 1 243 ? -12.737 14.538 29.758 1.00 89.62 243 ASP A O 1
ATOM 1902 N N . ALA A 1 244 ? -14.034 13.772 28.092 1.00 89.12 244 ALA A N 1
ATOM 1903 C CA . ALA A 1 244 ? -15.244 13.676 28.902 1.00 89.12 244 ALA A CA 1
ATOM 1904 C C . ALA A 1 244 ? -15.251 12.469 29.859 1.00 89.12 244 ALA A C 1
ATOM 1906 O O . ALA A 1 244 ? -15.804 12.550 30.957 1.00 89.12 244 ALA A O 1
ATOM 1907 N N . CYS A 1 245 ? -14.650 11.345 29.458 1.00 90.00 245 CYS A N 1
ATOM 1908 C CA . CYS A 1 245 ? -14.887 10.048 30.098 1.00 90.00 245 CYS A CA 1
ATOM 1909 C C . CYS A 1 245 ? -13.672 9.449 30.815 1.00 90.00 245 CYS A C 1
ATOM 1911 O O . CYS A 1 245 ? -13.848 8.683 31.768 1.00 90.00 245 CYS A O 1
ATOM 1913 N N . LYS A 1 246 ? -12.443 9.799 30.411 1.00 91.50 246 LYS A N 1
ATOM 1914 C CA . LYS A 1 246 ? -11.208 9.166 30.902 1.00 91.50 246 LYS A CA 1
ATOM 1915 C C . LYS A 1 246 ? -11.058 9.222 32.419 1.00 91.50 246 LYS A C 1
ATOM 1917 O O . LYS A 1 246 ? -10.779 8.205 33.046 1.00 91.50 246 LYS A O 1
ATOM 1922 N N . ALA A 1 247 ? -11.267 10.396 33.015 1.00 90.56 247 ALA A N 1
ATOM 1923 C CA . ALA A 1 247 ? -11.086 10.579 34.455 1.00 90.56 247 ALA A CA 1
ATOM 1924 C C . ALA A 1 247 ? -12.050 9.699 35.268 1.00 90.56 247 ALA A C 1
ATOM 1926 O O . ALA A 1 247 ? -11.644 9.059 36.236 1.00 90.56 247 ALA A O 1
ATOM 1927 N N . SER A 1 248 ? -13.318 9.631 34.851 1.00 89.88 248 SER A N 1
ATOM 1928 C CA . SER A 1 248 ? -14.320 8.781 35.495 1.00 89.88 248 SER A CA 1
ATOM 1929 C C . SER A 1 248 ? -14.027 7.296 35.290 1.00 89.88 248 SER A C 1
ATOM 1931 O O . SER A 1 248 ? -14.190 6.523 36.229 1.00 89.88 248 SER A O 1
ATOM 1933 N N . PHE A 1 249 ? -13.553 6.899 34.106 1.00 88.19 249 PHE A N 1
ATOM 1934 C CA . PHE A 1 249 ? -13.156 5.521 33.819 1.00 88.19 249 PHE A CA 1
ATOM 1935 C C . PHE A 1 249 ? -12.019 5.058 34.737 1.00 88.19 249 PHE A C 1
ATOM 1937 O O . PHE A 1 249 ? -12.164 4.068 35.450 1.00 88.19 249 PHE A O 1
ATOM 1944 N N . GLU A 1 250 ? -10.910 5.803 34.761 1.00 90.12 250 GLU A N 1
ATOM 1945 C CA . GLU A 1 250 ? -9.711 5.435 35.522 1.00 90.12 250 GLU A CA 1
ATOM 1946 C C . GLU A 1 250 ? -9.983 5.424 37.032 1.00 90.12 250 GLU A C 1
ATOM 1948 O O . GLU A 1 250 ? -9.487 4.554 37.745 1.00 90.12 250 GLU A O 1
ATOM 1953 N N . GLN A 1 251 ? -10.822 6.343 37.521 1.00 88.44 251 GLN A N 1
ATOM 1954 C CA . GLN A 1 251 ? -11.171 6.418 38.937 1.00 88.44 251 GLN A CA 1
ATOM 1955 C C . GLN A 1 251 ? -12.134 5.310 39.388 1.00 88.44 251 GLN A C 1
ATOM 1957 O O . GLN A 1 251 ? -12.007 4.823 40.511 1.00 88.44 251 GLN A O 1
ATOM 1962 N N . LEU A 1 252 ? -13.132 4.961 38.570 1.00 86.81 252 LEU A N 1
ATOM 1963 C CA . LEU A 1 252 ? -14.214 4.061 38.986 1.00 86.81 252 LEU A CA 1
ATOM 1964 C C . LEU A 1 252 ? -13.938 2.592 38.654 1.00 86.81 252 LEU A C 1
ATOM 1966 O O . LEU A 1 252 ? -14.409 1.720 39.381 1.00 86.81 252 LEU A O 1
ATOM 1970 N N . LEU A 1 253 ? -13.178 2.318 37.591 1.00 83.00 253 LEU A N 1
ATOM 1971 C CA . LEU A 1 253 ? -12.876 0.956 37.139 1.00 83.00 253 LEU A CA 1
ATOM 1972 C C . LEU A 1 253 ? -11.461 0.490 37.495 1.00 83.00 253 LEU A C 1
ATOM 1974 O O . LEU A 1 253 ? -11.160 -0.682 37.279 1.00 83.00 253 LEU A O 1
ATOM 1978 N N . ASP A 1 254 ? -10.615 1.374 38.039 1.00 85.75 254 ASP A N 1
ATOM 1979 C CA . ASP A 1 254 ? -9.218 1.092 38.420 1.00 85.75 254 ASP A CA 1
ATOM 1980 C C . ASP A 1 254 ? -8.411 0.451 37.272 1.00 85.75 254 ASP A C 1
ATOM 1982 O O . ASP A 1 254 ? -7.652 -0.506 37.438 1.00 85.75 254 ASP A O 1
ATOM 1986 N N . ARG A 1 255 ? -8.632 0.954 36.051 1.00 83.19 255 ARG A N 1
ATOM 1987 C CA . ARG A 1 255 ? -8.002 0.484 34.809 1.00 83.19 255 ARG A CA 1
ATOM 1988 C C . ARG A 1 255 ? -7.556 1.681 33.967 1.00 83.19 255 ARG A C 1
ATOM 1990 O O . ARG A 1 255 ? -8.255 2.693 33.957 1.00 83.19 255 ARG A O 1
ATOM 1997 N N . PRO A 1 256 ? -6.429 1.583 33.239 1.00 85.62 256 PRO A N 1
ATOM 1998 C CA . PRO A 1 256 ? -5.993 2.649 32.343 1.00 85.62 256 PRO A CA 1
ATOM 1999 C C . PRO A 1 256 ? -6.975 2.818 31.182 1.00 85.62 256 PRO A C 1
ATOM 2001 O O . PRO A 1 256 ? -7.541 1.834 30.699 1.00 85.62 256 PRO A O 1
ATOM 2004 N N . TRP A 1 257 ? -7.148 4.055 30.711 1.00 85.50 257 TRP A N 1
ATOM 2005 C CA . TRP A 1 257 ? -7.963 4.329 29.527 1.00 85.50 257 TRP A CA 1
ATOM 2006 C C . TRP A 1 257 ? -7.457 3.517 28.31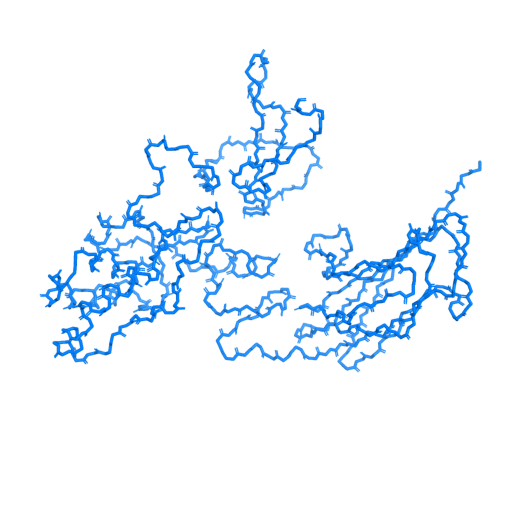9 1.00 85.50 257 TRP A C 1
ATOM 2008 O O . TRP A 1 257 ? -6.286 3.651 27.954 1.00 85.50 257 TRP A O 1
ATOM 2018 N N . PRO A 1 258 ? -8.301 2.675 27.693 1.00 77.00 258 PRO A N 1
ATOM 2019 C CA . PRO A 1 258 ? -7.853 1.703 26.693 1.00 77.00 258 PRO A CA 1
ATOM 2020 C C . PRO A 1 258 ? -7.585 2.322 25.314 1.00 77.00 258 PRO A C 1
ATOM 2022 O O . PRO A 1 258 ? -7.168 1.624 24.392 1.00 77.00 258 PRO A O 1
ATOM 2025 N N . VAL A 1 259 ? -7.825 3.625 25.148 1.00 79.75 259 VAL A N 1
ATOM 2026 C CA . VAL A 1 259 ? -7.806 4.286 23.844 1.00 79.75 259 VAL A CA 1
ATOM 2027 C C . VAL A 1 259 ? -6.597 5.201 23.706 1.00 79.75 259 VAL A C 1
ATOM 2029 O O . VAL A 1 259 ? -6.349 6.064 24.547 1.00 79.75 259 VAL A O 1
ATOM 2032 N N . ASN A 1 260 ? -5.889 5.063 22.587 1.00 79.62 260 ASN A N 1
ATOM 2033 C CA . ASN A 1 260 ? -4.914 6.042 22.132 1.00 79.62 260 ASN A CA 1
ATOM 2034 C C . ASN A 1 260 ? -5.453 6.786 20.902 1.00 79.62 260 ASN A C 1
ATOM 2036 O O . ASN A 1 260 ? -5.546 6.203 19.824 1.00 79.62 260 ASN A O 1
ATOM 2040 N N . CYS A 1 261 ? -5.777 8.075 21.043 1.00 75.75 261 CYS A N 1
ATOM 2041 C CA . CYS A 1 261 ? -6.350 8.826 19.929 1.00 75.75 261 CYS A CA 1
ATOM 2042 C C . CYS A 1 261 ? -5.396 9.011 18.748 1.00 75.75 261 CYS A C 1
ATOM 2044 O O . CYS A 1 261 ? -5.879 9.179 17.641 1.00 75.75 261 CYS A O 1
ATOM 2046 N N . SER A 1 262 ? -4.073 8.877 18.925 1.00 70.19 262 SER A N 1
ATOM 2047 C CA . SER A 1 262 ? -3.101 8.982 17.821 1.00 70.19 262 SER A CA 1
ATOM 2048 C C . SER A 1 262 ? -3.245 7.895 16.746 1.00 70.19 262 SER A C 1
ATOM 2050 O O . SER A 1 262 ? -2.483 7.881 15.788 1.00 70.19 262 SER A O 1
ATOM 2052 N N . MET A 1 263 ? -4.143 6.933 16.954 1.00 60.16 263 MET A N 1
ATOM 2053 C CA . MET A 1 263 ? -4.478 5.869 16.008 1.00 60.16 263 MET A CA 1
ATOM 2054 C C . MET A 1 263 ? -5.598 6.275 15.041 1.00 60.16 263 MET A C 1
ATOM 2056 O O . MET A 1 263 ? -5.870 5.551 14.091 1.00 60.16 263 MET A O 1
ATOM 2060 N N . PHE A 1 264 ? -6.261 7.402 15.301 1.00 66.38 264 PHE A N 1
ATOM 2061 C CA . PHE A 1 264 ? -7.299 7.971 14.453 1.00 66.38 264 PHE A CA 1
ATOM 2062 C C . PHE A 1 264 ? -6.757 9.214 13.750 1.00 66.38 264 PHE A C 1
ATOM 2064 O O . PHE A 1 264 ? -5.815 9.847 14.229 1.00 66.38 264 PHE A O 1
ATOM 2071 N N . THR A 1 265 ? -7.374 9.584 12.634 1.00 59.72 265 THR A N 1
ATOM 2072 C CA . THR A 1 265 ? -7.013 10.780 11.873 1.00 59.72 265 THR A CA 1
ATOM 2073 C C . THR A 1 265 ? -8.259 11.604 11.562 1.00 59.72 265 THR A C 1
ATOM 2075 O O . THR A 1 265 ? -9.329 11.050 11.310 1.00 59.72 265 THR A O 1
ATOM 2078 N N . ASP A 1 266 ? -8.113 12.927 11.637 1.00 58.72 266 ASP A N 1
ATOM 2079 C CA . ASP A 1 266 ? -9.071 13.904 11.103 1.00 58.72 266 ASP A CA 1
ATOM 2080 C C . ASP A 1 266 ? -8.639 14.388 9.703 1.00 58.72 266 ASP A C 1
ATOM 2082 O O . ASP A 1 266 ? -9.307 15.247 9.124 1.00 58.72 266 ASP A O 1
ATOM 2086 N N . GLU A 1 267 ? -7.488 13.921 9.190 1.00 49.62 267 GLU A N 1
ATOM 2087 C CA . GLU A 1 267 ? -6.880 14.451 7.970 1.00 49.62 267 GLU A CA 1
ATOM 2088 C C . GLU A 1 267 ? -7.802 14.238 6.769 1.00 49.62 267 GLU A C 1
ATOM 2090 O O . GLU A 1 267 ? -8.104 13.125 6.344 1.00 49.62 267 GLU A O 1
ATOM 2095 N N . GLN A 1 268 ? -8.263 15.376 6.258 1.00 47.41 268 GLN A N 1
ATOM 2096 C CA . GLN A 1 268 ? -8.994 15.526 5.018 1.00 47.41 268 GLN A CA 1
ATOM 2097 C C . GLN A 1 268 ? -8.008 15.374 3.857 1.00 47.41 268 GLN A C 1
ATOM 2099 O O . GLN A 1 268 ? -7.317 16.331 3.509 1.00 47.41 268 GLN A O 1
ATOM 2104 N N . GLU A 1 269 ? -7.978 14.207 3.224 1.00 39.22 269 GLU A N 1
ATOM 2105 C CA . GLU A 1 269 ? -7.826 14.173 1.769 1.00 39.22 269 GLU A CA 1
ATOM 2106 C C . GLU A 1 269 ? -9.229 14.297 1.141 1.00 39.22 269 GLU A C 1
ATOM 2108 O O . GLU A 1 269 ? -10.237 14.130 1.828 1.00 39.22 269 GLU A O 1
ATOM 2113 N N . GLU A 1 270 ? -9.316 14.735 -0.118 1.00 42.88 270 GLU A N 1
ATOM 2114 C CA . GLU A 1 270 ? -10.506 15.313 -0.785 1.00 42.88 270 GLU A CA 1
ATOM 2115 C C . GLU A 1 270 ? -11.766 14.406 -0.907 1.00 42.88 270 GLU A C 1
ATOM 2117 O O . GLU A 1 270 ? -12.699 14.731 -1.645 1.00 42.88 270 GLU A O 1
ATOM 2122 N N . ASP A 1 271 ? -11.844 13.295 -0.176 1.00 42.97 271 ASP A N 1
ATOM 2123 C CA . ASP A 1 271 ? -12.998 12.395 -0.041 1.00 42.97 271 ASP A CA 1
ATOM 2124 C C . ASP A 1 271 ? -13.561 12.280 1.398 1.00 42.97 271 ASP A C 1
ATOM 2126 O O . ASP A 1 271 ? -14.640 11.716 1.590 1.00 42.97 271 ASP A O 1
ATOM 2130 N N . GLY A 1 272 ? -12.892 12.880 2.390 1.00 45.44 272 GLY A N 1
ATOM 2131 C CA . GLY A 1 272 ? -13.434 13.324 3.677 1.00 45.44 272 GLY A CA 1
ATOM 2132 C C . GLY A 1 272 ? -14.469 12.434 4.373 1.00 45.44 272 GLY A C 1
ATOM 2133 O O . GLY A 1 272 ? -15.599 12.884 4.575 1.00 45.44 272 GLY A O 1
ATOM 2134 N N . SER A 1 273 ? -14.110 11.239 4.859 1.00 47.25 273 SER A N 1
ATOM 2135 C CA . SER A 1 273 ? -15.005 10.571 5.818 1.00 47.25 273 SER A CA 1
ATOM 2136 C C . SER A 1 273 ? -14.362 9.663 6.875 1.00 47.25 273 SER A C 1
ATOM 2138 O O . SER A 1 273 ? -14.122 8.476 6.680 1.00 47.25 273 SER A O 1
ATOM 2140 N N . CYS A 1 274 ? -14.237 10.203 8.088 1.00 49.47 274 CYS A N 1
ATOM 2141 C CA . CYS A 1 274 ? -14.504 9.447 9.307 1.00 49.47 274 CYS A CA 1
ATOM 2142 C C . CYS A 1 274 ? -16.028 9.510 9.544 1.00 49.47 274 CYS A C 1
ATOM 2144 O O . CYS A 1 274 ? -16.593 10.574 9.794 1.00 49.47 274 CYS A O 1
ATOM 2146 N N . PHE A 1 275 ? -16.744 8.404 9.326 1.00 44.66 275 PHE A N 1
ATOM 2147 C CA . PHE A 1 275 ? -18.200 8.370 9.482 1.00 44.66 275 PHE A CA 1
ATOM 2148 C C . PHE A 1 275 ? -18.570 7.950 10.913 1.00 44.66 275 PHE A C 1
ATOM 2150 O O . PHE A 1 275 ? -18.257 6.845 11.339 1.00 44.66 275 PHE A O 1
ATOM 2157 N N . GLY A 1 276 ? -19.333 8.798 11.615 1.00 41.19 276 GLY A N 1
ATOM 2158 C CA . GLY A 1 276 ? -20.363 8.362 12.574 1.00 41.19 276 GLY A CA 1
ATOM 2159 C C . GLY A 1 276 ? -21.514 7.630 11.848 1.00 41.19 276 GLY A C 1
ATOM 2160 O O . GLY A 1 276 ? -21.465 7.551 10.628 1.00 41.19 276 GLY A O 1
ATOM 2161 N N . PRO A 1 277 ? -22.533 7.069 12.536 1.00 28.42 277 PRO A N 1
ATOM 2162 C CA . PRO A 1 277 ? -23.373 5.887 12.184 1.00 28.42 277 PRO A CA 1
ATOM 2163 C C . PRO A 1 277 ? -24.141 5.825 10.835 1.00 28.42 277 PRO A C 1
ATOM 2165 O O . PRO A 1 277 ? -25.233 5.269 10.773 1.00 28.42 277 PRO A O 1
ATOM 2168 N N . ALA A 1 278 ? -23.606 6.311 9.718 1.00 32.56 278 ALA A N 1
ATOM 2169 C CA . ALA A 1 278 ? -24.176 6.133 8.391 1.00 32.56 278 ALA A CA 1
ATOM 2170 C C . ALA A 1 278 ? -23.089 6.060 7.303 1.00 32.56 278 ALA A C 1
ATOM 2172 O O . ALA A 1 278 ? -22.495 7.072 6.949 1.00 32.56 278 ALA A O 1
ATOM 2173 N N . GLY A 1 279 ? -22.887 4.865 6.741 1.00 34.69 279 GLY A N 1
ATOM 2174 C CA . GLY A 1 279 ? -22.450 4.680 5.351 1.00 34.69 279 GLY A CA 1
ATOM 2175 C C . GLY A 1 279 ? -23.692 4.478 4.471 1.00 34.69 279 GLY A C 1
ATOM 2176 O O . GLY A 1 279 ? -24.661 3.877 4.922 1.00 34.69 279 GLY A O 1
ATOM 2177 N N . ASP A 1 280 ? -23.715 5.051 3.268 1.00 40.47 280 ASP A N 1
ATOM 2178 C CA . ASP A 1 280 ? -24.921 5.392 2.491 1.00 40.47 280 ASP A CA 1
ATOM 2179 C C . ASP A 1 280 ? -25.879 4.229 2.128 1.00 40.47 280 ASP A C 1
ATOM 2181 O O . ASP A 1 280 ? -25.737 3.556 1.109 1.00 40.47 280 ASP A O 1
ATOM 2185 N N . ILE A 1 281 ? -26.935 4.086 2.935 1.00 36.00 281 ILE A N 1
ATOM 2186 C CA . ILE A 1 281 ? -28.147 3.277 2.688 1.00 36.00 281 ILE A CA 1
ATOM 2187 C C . ILE A 1 281 ? -29.316 4.168 2.189 1.00 36.00 281 ILE A C 1
ATOM 2189 O O . ILE A 1 281 ? -30.446 3.700 2.042 1.00 36.00 281 ILE A O 1
ATOM 2193 N N . PHE A 1 282 ? -29.078 5.468 1.958 1.00 35.34 282 PHE A N 1
ATOM 2194 C CA . PHE A 1 282 ? -30.110 6.494 1.741 1.00 35.34 282 PHE A CA 1
ATOM 2195 C C . PHE A 1 282 ? -30.074 7.158 0.354 1.00 35.34 282 PHE A C 1
ATOM 2197 O O . PHE A 1 282 ? -30.951 7.969 0.054 1.00 35.34 282 PHE A O 1
ATOM 2204 N N . GLY A 1 283 ? -29.124 6.800 -0.511 1.00 42.97 283 GLY A N 1
ATOM 2205 C CA . GLY A 1 283 ? -29.055 7.284 -1.889 1.00 42.97 283 GLY A CA 1
ATOM 2206 C C . GLY A 1 283 ? -28.538 8.719 -1.988 1.00 42.97 283 GLY A C 1
ATOM 2207 O O . GLY A 1 283 ? -29.184 9.571 -2.598 1.00 42.97 283 GLY A O 1
ATOM 2208 N N . THR A 1 284 ? -27.378 8.994 -1.389 1.00 42.31 284 THR A N 1
ATOM 2209 C CA . THR A 1 284 ? -26.756 10.329 -1.349 1.00 42.31 284 THR A CA 1
ATOM 2210 C C . THR A 1 284 ? -25.763 10.600 -2.492 1.00 42.31 284 THR A C 1
ATOM 2212 O O . THR A 1 284 ? -25.254 11.713 -2.592 1.00 42.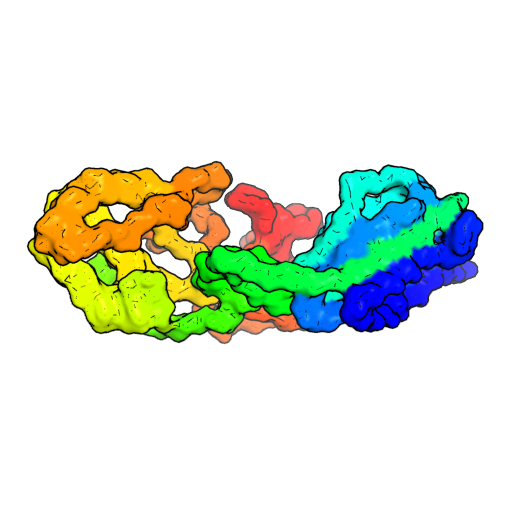31 284 THR A O 1
ATOM 2215 N N . ASN A 1 285 ? -25.571 9.649 -3.420 1.00 41.62 285 ASN A N 1
ATOM 2216 C CA . ASN A 1 285 ? -24.692 9.739 -4.605 1.00 41.62 285 ASN A CA 1
ATOM 2217 C C . ASN A 1 285 ? -23.184 9.827 -4.300 1.00 41.62 285 ASN A C 1
ATOM 2219 O O . ASN A 1 285 ? -22.429 10.422 -5.069 1.00 41.62 285 ASN A O 1
ATOM 2223 N N . ILE A 1 286 ? -22.727 9.211 -3.210 1.00 40.38 286 ILE A N 1
ATOM 2224 C CA . ILE A 1 286 ? -21.293 9.076 -2.922 1.00 40.38 286 ILE A CA 1
ATOM 2225 C C . ILE A 1 286 ? -20.725 7.930 -3.778 1.00 40.38 286 ILE A C 1
ATOM 2227 O O . ILE A 1 286 ? -21.161 6.784 -3.666 1.00 40.38 286 ILE A O 1
ATOM 2231 N N . CYS A 1 287 ? -19.779 8.241 -4.671 1.00 40.41 287 CYS A N 1
ATOM 2232 C CA . CYS A 1 287 ? -19.045 7.248 -5.464 1.00 40.41 287 CYS A CA 1
ATOM 2233 C C . CYS A 1 287 ? -17.829 6.715 -4.685 1.00 40.41 287 CYS A C 1
ATOM 2235 O O . CYS A 1 287 ? -17.384 7.357 -3.740 1.00 40.41 287 CYS A O 1
ATOM 2237 N N . GLY A 1 288 ? -17.287 5.552 -5.064 1.00 42.03 288 GLY A N 1
ATOM 2238 C CA . GLY A 1 288 ? -16.117 5.000 -4.370 1.00 42.03 288 GLY A CA 1
ATOM 2239 C C . GLY A 1 288 ? -16.447 4.242 -3.075 1.00 42.03 288 GLY A C 1
ATOM 2240 O O . GLY A 1 288 ? -15.622 4.164 -2.178 1.00 42.03 288 GLY A O 1
ATOM 2241 N N . THR A 1 289 ? -17.643 3.663 -2.954 1.00 43.62 289 THR A N 1
ATOM 2242 C CA . THR A 1 289 ? -17.964 2.680 -1.907 1.00 43.62 289 THR A CA 1
ATOM 2243 C C . THR A 1 289 ? -18.028 1.287 -2.533 1.00 43.62 289 THR A C 1
ATOM 2245 O O . THR A 1 289 ? -18.563 1.110 -3.633 1.00 43.62 289 THR A O 1
ATOM 2248 N N . ARG A 1 290 ? -17.417 0.282 -1.891 1.00 40.97 290 ARG A N 1
ATOM 2249 C CA . ARG A 1 290 ? -17.336 -1.067 -2.465 1.00 40.97 290 ARG A CA 1
ATOM 2250 C C . ARG A 1 290 ? -18.741 -1.684 -2.562 1.00 40.97 290 ARG A C 1
ATOM 2252 O O . ARG A 1 290 ? -19.425 -1.778 -1.544 1.00 40.97 290 ARG A O 1
ATOM 2259 N N . PRO A 1 291 ? -19.187 -2.156 -3.739 1.00 38.31 291 PRO A N 1
ATOM 2260 C CA . PRO A 1 291 ? -20.490 -2.796 -3.855 1.00 38.31 291 PRO A CA 1
ATOM 2261 C C . PRO A 1 291 ? -20.505 -4.157 -3.143 1.00 38.31 291 PRO A C 1
ATOM 2263 O O . PRO A 1 291 ? -19.548 -4.933 -3.223 1.00 38.31 291 PRO A O 1
ATOM 2266 N N . ALA A 1 292 ? -21.626 -4.469 -2.486 1.00 35.69 292 ALA A N 1
ATOM 2267 C CA . ALA A 1 292 ? -21.911 -5.807 -1.979 1.00 35.69 292 ALA A CA 1
ATOM 2268 C C . ALA A 1 292 ? -21.902 -6.820 -3.140 1.00 35.69 292 ALA A C 1
ATOM 2270 O O . ALA A 1 292 ? -22.583 -6.641 -4.151 1.00 35.69 292 ALA A O 1
ATOM 2271 N N . TYR A 1 293 ? -21.106 -7.878 -2.998 1.00 36.19 293 TYR A N 1
ATOM 2272 C CA . TYR A 1 293 ? -20.959 -8.946 -3.986 1.00 36.19 293 TYR A CA 1
ATOM 2273 C C . TYR A 1 293 ? -22.278 -9.707 -4.222 1.00 36.19 293 TYR A C 1
ATOM 2275 O O . TYR A 1 293 ? -22.944 -10.114 -3.270 1.00 36.19 293 TYR A O 1
ATOM 2283 N N . ALA A 1 294 ? -22.604 -9.969 -5.493 1.00 36.38 294 ALA A N 1
ATOM 2284 C CA . ALA A 1 294 ? -23.609 -10.943 -5.920 1.00 36.38 294 ALA A CA 1
ATOM 2285 C C . ALA A 1 294 ? -22.959 -11.950 -6.885 1.00 36.38 294 ALA A C 1
ATOM 2287 O O . ALA A 1 294 ? -22.211 -11.576 -7.789 1.00 36.38 294 ALA A O 1
ATOM 2288 N N . SER A 1 295 ? -23.208 -13.240 -6.662 1.00 35.91 295 SER A N 1
ATOM 2289 C CA . SER A 1 295 ? -22.440 -14.360 -7.225 1.00 35.91 295 SER A CA 1
ATOM 2290 C C . SER A 1 295 ? -22.817 -14.790 -8.647 1.00 35.91 295 SER A C 1
ATOM 2292 O O . SER A 1 295 ? -22.376 -15.847 -9.099 1.00 35.91 295 SER A O 1
ATOM 2294 N N . ASP A 1 296 ? -23.633 -14.024 -9.371 1.00 38.25 296 ASP A N 1
ATOM 2295 C CA . ASP A 1 296 ? -24.369 -14.532 -10.534 1.00 38.25 296 ASP A CA 1
ATOM 2296 C C . ASP A 1 296 ? -23.982 -13.941 -11.905 1.00 38.25 296 ASP A C 1
ATOM 2298 O O . ASP A 1 296 ? -24.654 -14.222 -12.898 1.00 38.25 296 ASP A O 1
ATOM 2302 N N . GLN A 1 297 ? -22.878 -13.196 -12.031 1.00 38.44 297 GLN A N 1
ATOM 2303 C CA . GLN A 1 297 ? -22.511 -12.533 -13.296 1.00 38.44 297 GLN A CA 1
ATOM 2304 C C . GLN A 1 297 ? -21.171 -13.041 -13.861 1.00 38.44 297 GLN A C 1
ATOM 2306 O O . GLN A 1 297 ? -20.115 -12.852 -13.267 1.00 38.44 297 GLN A O 1
ATOM 2311 N N . ASN A 1 298 ? -21.202 -13.649 -15.054 1.00 36.25 298 ASN A N 1
ATOM 2312 C CA . ASN A 1 298 ? -20.010 -14.043 -15.816 1.00 36.25 298 ASN A CA 1
ATOM 2313 C C . ASN A 1 298 ? -19.872 -13.19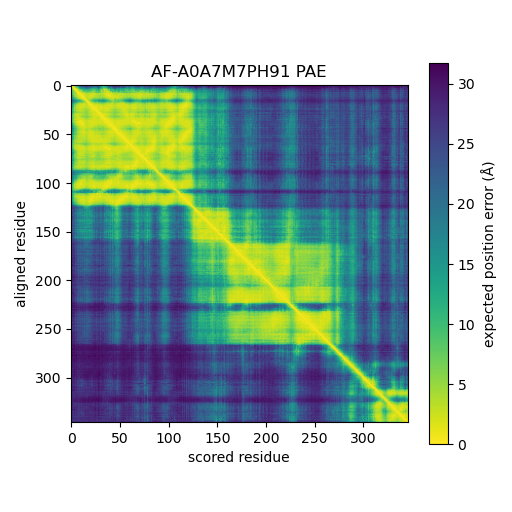1 -17.093 1.00 36.25 298 ASN A C 1
ATOM 2315 O O . ASN A 1 298 ? -20.824 -13.173 -17.878 1.00 36.25 298 ASN A O 1
ATOM 2319 N N . ARG A 1 299 ? -18.664 -12.655 -17.374 1.00 42.25 299 ARG A N 1
ATOM 2320 C CA . ARG A 1 299 ? -17.827 -12.913 -18.589 1.00 42.25 299 ARG A CA 1
ATOM 2321 C C . ARG A 1 299 ? -16.888 -11.749 -18.978 1.00 42.25 299 ARG A C 1
ATOM 2323 O O . ARG A 1 299 ? -17.353 -10.655 -19.267 1.00 42.25 299 ARG A O 1
ATOM 2330 N N . VAL A 1 300 ? -15.605 -12.081 -19.188 1.00 37.50 300 VAL A N 1
ATOM 2331 C CA . VAL A 1 300 ? -14.651 -11.415 -20.108 1.00 37.50 300 VAL A CA 1
ATOM 2332 C C . VAL A 1 300 ? -13.968 -12.513 -20.948 1.00 37.50 300 VAL A C 1
ATOM 2334 O O . VAL A 1 300 ? -13.649 -13.575 -20.417 1.00 37.50 300 VAL A O 1
ATOM 2337 N N . LEU A 1 301 ? -13.784 -12.310 -22.261 1.00 33.34 301 LEU A N 1
ATOM 2338 C CA . LEU A 1 301 ? -13.115 -13.260 -23.171 1.00 33.34 301 LEU A CA 1
ATOM 2339 C C . LEU A 1 301 ? -11.656 -12.837 -23.405 1.00 33.34 301 LEU A C 1
ATOM 2341 O O . LEU A 1 301 ? -11.418 -11.756 -23.929 1.00 33.34 301 LEU A O 1
ATOM 2345 N N . GLY A 1 302 ? -10.698 -13.707 -23.066 1.00 34.03 302 GLY A N 1
ATOM 2346 C CA . GLY A 1 302 ? -9.264 -13.497 -23.329 1.00 34.03 302 GLY A CA 1
ATOM 2347 C C . GLY A 1 302 ? -8.481 -12.752 -22.240 1.00 34.03 302 GLY A C 1
ATOM 2348 O O . GLY A 1 302 ? -7.290 -12.529 -22.421 1.00 34.03 302 GLY A O 1
ATOM 2349 N N . GLY A 1 303 ? -9.120 -12.393 -21.124 1.00 43.81 303 GLY A N 1
ATOM 2350 C CA . GLY A 1 303 ? -8.445 -11.875 -19.929 1.00 43.81 303 GLY A CA 1
ATOM 2351 C C . GLY A 1 303 ? -8.069 -12.983 -18.941 1.00 43.81 303 GLY A C 1
ATOM 2352 O O . GLY A 1 303 ? -8.638 -14.077 -18.976 1.00 43.81 303 GLY A O 1
ATOM 2353 N N . THR A 1 304 ? -7.126 -12.700 -18.046 1.00 43.06 304 THR A N 1
ATOM 2354 C CA . THR A 1 304 ? -6.905 -13.490 -16.828 1.00 43.06 304 THR A CA 1
ATOM 2355 C C . THR A 1 304 ? -7.968 -13.134 -15.790 1.00 43.06 304 THR A C 1
ATOM 2357 O O . THR A 1 304 ? -8.459 -12.005 -15.754 1.00 43.06 304 THR A O 1
ATOM 2360 N N . ASN A 1 305 ? -8.370 -14.101 -14.960 1.00 41.97 305 ASN A N 1
ATOM 2361 C CA . ASN A 1 305 ? -9.304 -13.823 -13.870 1.00 41.97 305 ASN A CA 1
ATOM 2362 C C . ASN A 1 305 ? -8.654 -12.840 -12.896 1.00 41.97 305 ASN A C 1
ATOM 2364 O O . ASN A 1 305 ? -7.638 -13.182 -12.292 1.00 41.97 305 ASN A O 1
ATOM 2368 N N . ALA A 1 306 ? -9.269 -11.671 -12.722 1.00 44.78 306 ALA A N 1
ATOM 2369 C CA . ALA A 1 306 ? -8.952 -10.798 -11.604 1.00 44.78 306 ALA A CA 1
ATOM 2370 C C . ALA A 1 306 ? -9.319 -11.513 -10.291 1.00 44.78 306 ALA A C 1
ATOM 2372 O O . ALA A 1 306 ? -10.404 -12.096 -10.169 1.00 44.78 306 ALA A O 1
ATOM 2373 N N . ARG A 1 307 ? -8.414 -11.489 -9.317 1.00 39.53 307 ARG A N 1
ATOM 2374 C CA . ARG A 1 307 ? -8.637 -11.930 -7.943 1.00 39.53 307 ARG A CA 1
ATOM 2375 C C . ARG A 1 307 ? -9.659 -11.008 -7.283 1.00 39.53 307 ARG A C 1
ATOM 2377 O O . ARG A 1 307 ? -9.843 -9.848 -7.658 1.00 39.53 307 ARG A O 1
ATOM 2384 N N . GLN A 1 308 ? -10.349 -11.537 -6.282 1.00 36.78 308 GLN A N 1
ATOM 2385 C CA . GLN A 1 308 ? -11.296 -10.763 -5.491 1.00 36.78 308 GLN A CA 1
ATOM 2386 C C . GLN A 1 308 ? -10.570 -9.576 -4.837 1.00 36.78 308 GLN A C 1
ATOM 2388 O O . GLN A 1 308 ? -9.694 -9.787 -4.012 1.00 36.78 308 GLN A O 1
ATOM 2393 N N . GLY A 1 309 ? -10.928 -8.345 -5.221 1.00 42.91 309 GLY A N 1
ATOM 2394 C CA . GLY A 1 309 ? -10.293 -7.122 -4.709 1.00 42.91 309 GLY A CA 1
ATOM 2395 C C . GLY A 1 309 ? -9.068 -6.631 -5.490 1.00 42.91 309 GLY A C 1
ATOM 2396 O O . GLY A 1 309 ? -8.569 -5.562 -5.168 1.00 42.91 309 GLY A O 1
ATOM 2397 N N . GLU A 1 310 ? -8.629 -7.335 -6.543 1.00 44.72 310 GLU A N 1
ATOM 2398 C CA . GLU A 1 310 ? -7.423 -6.971 -7.317 1.00 44.72 310 GLU A CA 1
ATOM 2399 C C . GLU A 1 310 ? -7.510 -5.569 -7.944 1.00 44.72 310 GLU A C 1
ATOM 2401 O O . GLU A 1 310 ? -6.508 -4.870 -8.055 1.00 44.72 310 GLU A O 1
ATOM 2406 N N . PHE A 1 311 ? -8.721 -5.133 -8.307 1.00 53.16 311 PHE A N 1
ATOM 2407 C CA . PHE A 1 311 ? -8.987 -3.795 -8.834 1.00 53.16 311 PHE A CA 1
ATOM 2408 C C . PHE A 1 311 ? -10.221 -3.202 -8.131 1.00 53.16 311 PHE A C 1
ATOM 2410 O O . PHE A 1 311 ? -11.350 -3.520 -8.515 1.00 53.16 311 PHE A O 1
ATOM 2417 N N . PRO A 1 312 ? -10.048 -2.366 -7.091 1.00 48.16 312 PRO A N 1
ATOM 2418 C CA . PRO A 1 312 ? -11.155 -1.921 -6.240 1.00 48.16 312 PRO A CA 1
ATOM 2419 C C . PRO A 1 312 ? -12.134 -0.960 -6.938 1.00 48.16 312 PRO A C 1
ATOM 2421 O O . PRO A 1 312 ? -13.284 -0.857 -6.515 1.00 48.16 312 PRO A O 1
ATOM 2424 N N . TRP A 1 313 ? -11.726 -0.311 -8.039 1.00 57.47 313 TRP A N 1
ATOM 2425 C CA . TRP A 1 313 ? -12.506 0.738 -8.711 1.00 57.47 313 TRP A CA 1
ATOM 2426 C C . TRP A 1 313 ? -12.554 0.582 -10.239 1.00 57.47 313 TRP A C 1
ATOM 2428 O O . TRP A 1 313 ? -11.953 1.366 -10.976 1.00 57.47 313 TRP A O 1
ATOM 2438 N N . ILE A 1 314 ? -13.297 -0.409 -10.739 1.00 61.78 314 ILE A N 1
ATOM 2439 C CA . ILE A 1 314 ? -13.646 -0.496 -12.167 1.00 61.78 314 ILE A CA 1
ATOM 2440 C C . ILE A 1 314 ? -15.054 0.072 -12.368 1.00 61.78 314 ILE A C 1
ATOM 2442 O O . ILE A 1 314 ? -16.050 -0.490 -11.914 1.00 61.78 314 ILE A O 1
ATOM 2446 N N . GLY A 1 315 ? -15.141 1.202 -13.063 1.00 69.44 315 GLY A N 1
ATOM 2447 C CA . GLY A 1 315 ? -16.392 1.779 -13.527 1.00 69.44 315 GLY A CA 1
ATOM 2448 C C . GLY A 1 315 ? -16.903 1.073 -14.784 1.00 69.44 315 GLY A C 1
ATOM 2449 O O . GLY A 1 315 ? -16.149 0.678 -15.670 1.00 69.44 315 GLY A O 1
ATOM 2450 N N . SER A 1 316 ? -18.221 0.908 -14.872 1.00 74.38 316 SER A N 1
ATOM 2451 C CA . SER A 1 316 ? -18.909 0.429 -16.072 1.00 74.38 316 SER A CA 1
ATOM 2452 C C . SER A 1 316 ? -19.647 1.608 -16.694 1.00 74.38 316 SER A C 1
ATOM 2454 O O . SER A 1 316 ? -20.711 1.986 -16.206 1.00 74.38 316 SER A O 1
ATOM 2456 N N . LEU A 1 317 ? -19.137 2.150 -17.796 1.00 76.19 317 LEU A N 1
ATOM 2457 C CA . LEU A 1 317 ? -19.830 3.169 -18.576 1.00 76.19 317 LEU A CA 1
ATOM 2458 C C . LEU A 1 317 ? -21.046 2.550 -19.254 1.00 76.19 317 LEU A C 1
ATOM 2460 O O . LEU A 1 317 ? -20.935 1.553 -19.970 1.00 76.19 317 LEU A O 1
ATOM 2464 N N . ARG A 1 318 ? -22.213 3.136 -18.997 1.00 77.00 318 ARG A N 1
ATOM 2465 C CA . ARG A 1 318 ? -23.508 2.644 -19.455 1.00 77.00 318 ARG A CA 1
ATOM 2466 C C . ARG A 1 318 ? -24.161 3.681 -20.360 1.00 77.00 318 ARG A C 1
ATOM 2468 O O . ARG A 1 318 ? -24.363 4.811 -19.935 1.00 77.00 318 ARG A O 1
ATOM 2475 N N . LEU A 1 319 ? -24.487 3.301 -21.595 1.00 72.38 319 LEU A N 1
ATOM 2476 C CA . LEU A 1 319 ? -25.247 4.139 -22.526 1.00 72.38 319 LEU A CA 1
ATOM 2477 C C . LEU A 1 319 ? -26.687 3.626 -22.600 1.00 72.38 319 LEU A C 1
ATOM 2479 O O . LEU A 1 319 ? -26.922 2.465 -22.941 1.00 72.38 319 LEU A O 1
ATOM 2483 N N . GLU A 1 320 ? -27.652 4.487 -22.283 1.00 64.50 320 GLU A N 1
ATOM 2484 C CA . GLU A 1 320 ? -29.069 4.180 -22.482 1.00 64.50 320 GLU A CA 1
ATOM 2485 C C . GLU A 1 320 ? -29.421 4.236 -23.979 1.00 64.50 320 GLU A C 1
ATOM 2487 O O . GLU A 1 320 ? -29.090 5.200 -24.667 1.00 64.50 320 GLU A O 1
ATOM 2492 N N . GLY A 1 321 ? -30.105 3.203 -24.491 1.00 63.47 321 GLY A N 1
ATOM 2493 C CA . GLY A 1 321 ? -30.623 3.161 -25.869 1.00 63.47 321 GLY A CA 1
ATOM 2494 C C . GLY A 1 321 ? -29.960 2.160 -26.825 1.00 63.47 321 GLY A C 1
ATOM 2495 O O . GLY A 1 321 ? -30.359 2.093 -27.985 1.00 63.47 321 GLY A O 1
ATOM 2496 N N . LEU A 1 322 ? -28.988 1.364 -26.368 1.00 58.00 322 LEU A N 1
ATOM 2497 C CA . LEU A 1 322 ? -28.431 0.240 -27.132 1.00 58.00 322 LEU A CA 1
ATOM 2498 C C . LEU A 1 322 ? -29.047 -1.087 -26.653 1.00 58.00 322 LEU A C 1
ATOM 2500 O O . LEU A 1 322 ? -29.088 -1.351 -25.453 1.00 58.00 322 LEU A O 1
ATOM 2504 N N . ASP A 1 323 ? -29.477 -1.942 -27.590 1.00 54.00 323 ASP A N 1
ATOM 2505 C CA . ASP A 1 323 ? -30.177 -3.227 -27.352 1.00 54.00 323 ASP A CA 1
ATOM 2506 C C . ASP A 1 323 ? -29.360 -4.284 -26.563 1.00 54.00 323 ASP A C 1
ATOM 2508 O O . ASP A 1 323 ? -29.840 -5.388 -26.301 1.00 54.00 323 ASP A O 1
ATOM 2512 N N . PHE A 1 324 ? -28.137 -3.956 -26.136 1.00 51.44 324 PHE A N 1
ATOM 2513 C CA . PHE A 1 324 ? -27.251 -4.809 -25.342 1.00 51.44 324 PHE A CA 1
ATOM 2514 C C . PHE A 1 324 ? -27.071 -4.271 -23.921 1.00 51.44 324 PHE A C 1
ATOM 2516 O O . PHE A 1 324 ? -25.979 -3.863 -23.542 1.00 51.44 324 PHE A O 1
ATOM 2523 N N . GLY A 1 325 ? -28.140 -4.271 -23.121 1.00 54.12 325 GLY A N 1
ATOM 2524 C CA . GLY A 1 325 ? -28.025 -4.345 -21.656 1.00 54.12 325 GLY A CA 1
ATOM 2525 C C . GLY A 1 325 ? -27.069 -3.349 -20.989 1.00 54.12 325 GLY A C 1
ATOM 2526 O O . GLY A 1 325 ? -26.427 -3.691 -20.000 1.00 54.12 325 GLY A O 1
ATOM 2527 N N . GLY A 1 326 ? -26.972 -2.131 -21.521 1.00 64.81 326 GLY A N 1
ATOM 2528 C CA . GLY A 1 326 ? -26.428 -0.982 -20.818 1.00 64.81 326 GLY A CA 1
ATOM 2529 C C . GLY A 1 326 ? -24.944 -1.005 -20.457 1.00 64.81 326 GLY A C 1
ATOM 2530 O O . GLY A 1 326 ? -24.598 -0.195 -19.628 1.00 64.81 326 GLY A O 1
ATOM 2531 N N . HIS A 1 327 ? -24.048 -1.827 -21.008 1.00 71.88 327 HIS A N 1
ATOM 2532 C CA . HIS A 1 327 ? -22.593 -1.628 -20.823 1.00 71.88 327 HIS A CA 1
ATOM 2533 C C . HIS A 1 327 ? -21.931 -1.249 -22.150 1.00 71.88 327 HIS A C 1
ATOM 2535 O O . HIS A 1 327 ? -22.145 -1.914 -23.159 1.00 71.88 327 HIS A O 1
ATOM 2541 N N . TRP A 1 328 ? -21.133 -0.183 -22.141 1.00 79.00 328 TRP A N 1
ATOM 2542 C CA . TRP A 1 328 ? -20.420 0.341 -23.305 1.00 79.00 328 TRP A CA 1
ATOM 2543 C C . TRP A 1 328 ? -18.909 0.160 -23.173 1.00 79.00 328 TRP A C 1
ATOM 2545 O O . TRP A 1 328 ? -18.286 -0.443 -24.042 1.00 79.00 328 TRP A O 1
ATOM 2555 N N . CYS A 1 329 ? -18.338 0.644 -22.069 1.00 82.88 329 CYS A N 1
ATOM 2556 C CA . CYS A 1 329 ? -16.902 0.605 -21.817 1.00 82.88 329 CYS A CA 1
ATOM 2557 C C . CYS A 1 329 ? -16.582 0.470 -20.329 1.00 82.88 329 CYS A C 1
ATOM 2559 O O . CYS A 1 329 ? -17.388 0.810 -19.463 1.00 82.88 329 CYS A O 1
ATOM 2561 N N . GLY A 1 330 ? -15.364 0.025 -20.034 1.00 78.94 330 GLY A N 1
ATOM 2562 C CA . GLY A 1 330 ? -14.777 0.149 -18.705 1.00 78.94 330 GLY A CA 1
ATOM 2563 C C . GLY A 1 330 ? -14.238 1.558 -18.447 1.00 78.94 330 GLY A C 1
ATOM 2564 O O . GLY A 1 330 ? -13.893 2.301 -19.371 1.00 78.94 330 GLY A O 1
ATOM 2565 N N . SER A 1 331 ? -14.137 1.918 -17.179 1.00 79.25 331 SER A N 1
ATOM 2566 C CA . SER A 1 331 ? -13.386 3.073 -16.704 1.00 79.25 331 SER A CA 1
ATOM 2567 C C . SER A 1 331 ? -12.688 2.732 -15.392 1.00 79.25 331 SER A C 1
ATOM 2569 O O . SER A 1 331 ? -13.052 1.768 -14.724 1.00 79.25 331 SER A O 1
ATOM 2571 N N . THR A 1 332 ? -11.687 3.517 -15.019 1.00 71.56 332 THR A N 1
ATOM 2572 C CA . THR A 1 332 ? -11.009 3.407 -13.725 1.00 71.56 332 THR A CA 1
ATOM 2573 C C . THR A 1 332 ? -11.178 4.720 -12.985 1.00 71.56 332 THR A C 1
ATOM 2575 O O . THR A 1 332 ? -10.997 5.786 -13.575 1.00 71.56 332 THR A O 1
ATOM 2578 N N . LEU A 1 333 ? -11.549 4.661 -11.709 1.00 59.78 333 LEU A N 1
ATOM 2579 C CA . LEU A 1 333 ? -11.611 5.853 -10.868 1.00 59.78 333 LEU A CA 1
ATOM 2580 C C . LEU A 1 333 ? -10.186 6.375 -10.648 1.00 59.78 333 LEU A C 1
ATOM 2582 O O . LEU A 1 333 ? -9.325 5.622 -10.201 1.00 59.78 333 LEU A O 1
ATOM 2586 N N . ILE A 1 334 ? -9.932 7.637 -10.990 1.00 49.47 334 ILE A N 1
ATOM 2587 C CA . ILE A 1 334 ? -8.634 8.289 -10.744 1.00 49.47 334 ILE A CA 1
ATOM 2588 C C . ILE A 1 334 ? -8.711 9.312 -9.603 1.00 49.47 334 ILE A C 1
ATOM 2590 O O . ILE A 1 334 ? -7.674 9.700 -9.080 1.00 49.47 334 ILE A O 1
ATOM 2594 N N . ASN A 1 335 ? -9.924 9.727 -9.211 1.00 42.84 335 ASN A N 1
ATOM 2595 C CA . ASN A 1 335 ? -10.276 10.373 -7.938 1.00 42.84 335 ASN A CA 1
ATOM 2596 C C . ASN A 1 335 ? -11.818 10.419 -7.791 1.00 42.84 335 ASN A C 1
ATOM 2598 O O . ASN A 1 335 ? -12.537 9.944 -8.670 1.00 42.84 335 ASN A O 1
ATOM 2602 N N . SER A 1 336 ? -12.338 11.044 -6.731 1.00 45.94 336 SER A N 1
ATOM 2603 C CA . SER A 1 336 ? -13.779 11.138 -6.420 1.00 45.94 336 SER A CA 1
ATOM 2604 C C . SER A 1 336 ? -14.652 11.842 -7.474 1.00 45.94 336 SER A C 1
ATOM 2606 O O . SER A 1 336 ? -15.877 11.753 -7.421 1.00 45.94 336 SER A O 1
ATOM 2608 N N . GLN A 1 337 ? -14.061 12.548 -8.440 1.00 46.53 337 GLN A N 1
ATOM 2609 C CA . GLN A 1 337 ? -14.792 13.298 -9.468 1.00 46.53 337 GLN A CA 1
ATOM 2610 C C . GLN A 1 337 ? -14.452 12.868 -10.895 1.00 46.53 337 GLN A C 1
ATOM 2612 O O . GLN A 1 337 ? -15.157 13.239 -11.836 1.00 46.53 337 GLN A O 1
ATOM 2617 N N . TRP A 1 338 ? -13.382 12.098 -11.073 1.00 58.62 338 TRP A N 1
ATOM 2618 C CA . TRP A 1 338 ? -12.814 11.796 -12.373 1.00 58.62 338 TRP A CA 1
ATOM 2619 C C . TRP A 1 338 ? -12.641 10.292 -12.552 1.00 58.62 338 TRP A C 1
ATOM 2621 O O . TRP A 1 338 ? -11.998 9.595 -11.766 1.00 58.62 338 TRP A O 1
ATOM 2631 N N . VAL A 1 339 ? -13.189 9.804 -13.661 1.00 70.12 339 VAL A N 1
ATOM 2632 C CA . VAL A 1 339 ? -12.956 8.456 -14.169 1.00 70.12 339 VAL A CA 1
ATOM 2633 C C . VAL A 1 339 ? -12.155 8.550 -15.461 1.00 70.12 339 VAL A C 1
ATOM 2635 O O . VAL A 1 339 ? -12.469 9.348 -16.345 1.00 70.12 339 VAL A O 1
ATOM 2638 N N . LEU A 1 340 ? -11.116 7.732 -15.579 1.00 71.31 340 LEU A N 1
ATOM 2639 C CA . LEU A 1 340 ? -10.343 7.579 -16.801 1.00 71.31 340 LEU A CA 1
ATOM 2640 C C . LEU A 1 340 ? -10.960 6.465 -17.647 1.00 71.31 340 LEU A C 1
ATOM 2642 O O . LEU A 1 340 ? -11.209 5.363 -17.163 1.00 71.31 340 LEU A O 1
ATOM 2646 N N . THR A 1 341 ? -11.201 6.741 -18.922 1.00 85.69 341 THR A N 1
ATOM 2647 C CA . THR A 1 341 ? -11.654 5.749 -19.904 1.00 85.69 341 THR A CA 1
ATOM 2648 C C . THR A 1 341 ? -10.960 5.994 -21.239 1.00 85.69 341 THR A C 1
ATOM 2650 O O . THR A 1 341 ? -10.301 7.019 -21.433 1.00 85.69 341 THR A O 1
ATOM 2653 N N . ALA A 1 342 ? -11.086 5.059 -22.176 1.00 79.56 342 ALA A N 1
ATOM 2654 C CA . ALA A 1 342 ? -10.546 5.254 -23.510 1.00 79.56 342 ALA A CA 1
ATOM 2655 C C . ALA A 1 342 ? -11.306 6.379 -24.231 1.00 79.56 342 ALA A C 1
ATOM 2657 O O . ALA A 1 342 ? -12.525 6.464 -24.157 1.00 79.56 342 ALA A O 1
ATOM 2658 N N . ALA A 1 343 ? -10.602 7.222 -24.989 1.00 81.00 343 ALA A N 1
ATOM 2659 C CA . ALA A 1 343 ? -11.210 8.384 -25.649 1.00 81.00 343 ALA A CA 1
ATOM 2660 C C . ALA A 1 343 ? -12.359 8.034 -26.617 1.00 81.00 343 ALA A C 1
ATOM 2662 O O . ALA A 1 343 ? -13.233 8.855 -26.846 1.00 81.00 343 ALA A O 1
ATOM 2663 N N . HIS A 1 344 ? -12.376 6.820 -27.175 1.00 80.94 344 HIS A N 1
ATOM 2664 C CA . HIS A 1 344 ? -13.455 6.353 -28.054 1.00 80.94 344 HIS A CA 1
ATOM 2665 C C . HIS A 1 344 ? -14.711 5.886 -27.293 1.00 80.94 344 HIS A C 1
ATOM 2667 O O . HIS A 1 344 ? -15.694 5.494 -27.920 1.00 80.94 344 HIS A O 1
ATOM 2673 N N . CYS A 1 345 ? -14.661 5.877 -25.958 1.00 77.00 345 CYS A N 1
ATOM 2674 C CA . CYS A 1 345 ? -15.758 5.479 -25.086 1.00 77.00 345 CYS A CA 1
ATOM 2675 C C . CYS A 1 345 ? -16.676 6.641 -24.675 1.00 77.00 345 CYS A C 1
ATOM 2677 O O . CYS A 1 345 ? -17.686 6.375 -24.023 1.00 77.00 345 CYS A O 1
ATOM 2679 N N . VAL A 1 346 ? -16.337 7.889 -25.030 1.00 72.69 346 VAL A N 1
ATOM 2680 C CA . VAL A 1 346 ? -17.048 9.119 -24.633 1.00 72.69 346 VAL A CA 1
ATOM 2681 C C . VAL A 1 346 ? -17.527 9.895 -25.850 1.00 72.69 346 VAL A C 1
ATOM 2683 O O . VAL A 1 346 ? -16.752 9.982 -26.830 1.00 72.69 346 VAL A O 1
#

Solvent-accessible surface area (backbone atoms only — not comparable to full-atom values): 20348 Å² total; per-residue (Å²): 134,83,86,75,67,52,70,50,81,43,82,44,82,43,54,91,72,34,74,48,76,53,59,42,63,59,51,86,37,56,33,73,66,26,33,41,39,34,37,29,41,36,38,54,87,69,19,21,40,39,40,43,78,76,43,56,31,36,37,67,91,66,20,39,43,37,34,27,31,23,79,22,96,89,39,86,76,35,49,81,76,46,80,38,42,22,71,64,80,93,76,66,60,61,36,58,11,28,28,25,23,37,37,40,39,35,44,91,68,77,68,35,40,29,35,33,37,39,39,34,35,39,74,45,74,73,51,57,96,70,33,38,71,26,86,48,44,32,69,43,52,54,80,46,49,38,53,36,53,63,81,38,74,66,40,52,35,52,70,80,55,66,67,68,42,67,52,81,50,65,72,40,44,72,47,43,85,54,57,42,14,44,49,67,45,98,71,22,71,39,70,69,54,24,49,55,62,46,52,62,43,50,79,71,50,57,83,47,36,95,60,44,63,47,53,52,32,50,59,51,47,35,72,48,36,90,73,35,84,66,76,35,66,31,22,65,56,44,47,55,42,45,74,52,32,40,68,60,44,36,70,75,67,74,44,79,71,91,73,65,50,89,79,38,58,72,81,72,56,103,78,68,72,56,37,67,83,64,78,88,87,79,78,82,81,78,74,95,68,79,77,83,87,75,97,83,82,87,89,76,88,92,66,80,85,76,57,94,72,74,68,82,51,71,42,73,41,59,50,90,90,53,97,63,85,42,65,73,38,66,27,34,64,78,52,96,90,44,69,51,58,60,78,88,72,110

Organism: Strongylocentrotus purpuratus (NCBI:txid7668)

Foldseek 3Di:
DDDDAAEEEAEEEDEAFDKDKDWAPPPQFWHDARYKYKYKYFYPWQWKKWKDWPFAAAAAPAKKKWKWFDRTPPDPLIDTPDIDHGGDDDDTDMFLARIMMIIIGHHDDDTHSTTMMMITIGRNPQQPVQWDAFPRNHTDGPVQQQQQDPPVSNCRSLPDAADWDFQPDPLLCVQALDGTFGAPDPQHRDSVRLVVVLVLQCVQFVPLDVCLSNVSSCVSGPHRRSHHHDQADALVNLVVCCVRGQVSCCVPVVDHDPDDSVVHYQDDDPLGDNDRHDDDPDPPPFPQDQDDDDDDDDDDPPDDDQDDPNARFKDFQFDPPDPPDTGQFIWGDPDRVDTDTPPVSD

pLDDT: mean 73.13, std 17.56, range [28.42, 96.62]

InterPro domains:
  IPR000859 CUB domain [PF00431] (19-118)
  IPR000859 CUB domain [PS01180] (7-122)
  IPR000859 CUB domain [SM00042] (13-122)
  IPR000859 CUB domain [cd00041] (21-121)
  IPR001254 Serine proteases, trypsin domain [PF00089] (301-346)
  IPR001254 Serine proteases, trypsin domain [PS50240] (300-346)
  IPR002172 Low-density lipoprotein (LDL) receptor class A repeat [PF00057] (126-161)
  IPR002172 Low-density lipoprotein (LDL) receptor class A repeat [PS50068] (1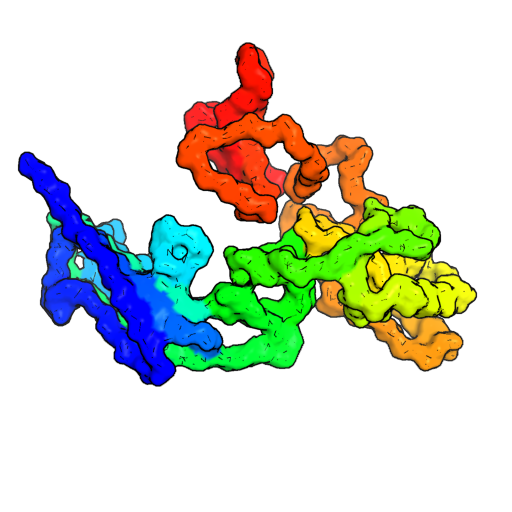26-162)
  IPR002172 Low-density lipoprotein (LDL) receptor class A repeat [SM00192] (126-163)
  IPR002172 Low-density lipoprotein (LDL) receptor class A repeat [cd00112] (127-161)
  IPR009003 Peptidase S1, PA clan [SSF50494] (284-346)
  IPR018114 Serine proteases, trypsin family, histidine active site [PS00134] (340-345)
  IPR020067 Frizzled domain [PF01392] (164-267)
  IPR020067 Frizzled domain [PS50038] (159-277)
  IPR020067 Frizzled domain [SM00063] (163-279)
  IPR035914 Spermadhesin, CUB domain superfamily [G3DSA:2.60.120.290] (13-124)
  IPR035914 Spermadhesin, CUB domain superfamily [SSF49854] (20-121)
  IPR036055 LDL receptor-like superfamily [G3DSA:4.10.400.10] (125-166)
  IPR036055 LDL receptor-like superfamily [SSF57424] (123-162)
  IPR036790 Frizzled cysteine-rich domain superfamily [G3DSA:1.10.2000.10] (167-281)

Nearest PDB structures (foldseek):
  6f1d-assembly1_A  TM=8.334E-01  e=8.483E-09  Homo sapiens
  4aqb-assembly1_A-2  TM=7.959E-01  e=1.653E-07  Homo sapiens
  3dem-assembly1_A  TM=8.493E-01  e=2.526E-06  Homo sapiens
  3dem-assembly1_B  TM=6.495E-01  e=3.219E-06  Homo sapiens
  5cis-assembly1_A-2  TM=7.393E-01  e=2.527E-05  Rattus norvegicus

Sequence (346 aa):
MFWYIDTSITVIELEWSEITVISSPGYPFYYDSNLDLTWVLTAPVGHILQIQILDLALETDNDYLYIGSGPGPNEPGSWELQKLTGYNYSSEPATPGHSMWARFTTDVSRDDIGFSLRVTAILNPECSSGQMQCSSGLCISESARCDGNNDCLDFSDEEYCPYCEQVHLDICRQSLAYNLTFFPNRNAETSDAAVGGFTDMADTISSCHDHLIPFMCTIYYPECTHNGPTHRVCYSDCLAVTDACKASFEQLLDRPWPVNCSMFTDEQEEDGSCFGPAGDIFGTNICGTRPAYASDQNRVLGGTNARQGEFPWIGSLRLEGLDFGGHWCGSTLINSQWVLTAAHCV

Mean predicted aligned error: 17.6 Å

Secondary structure (DSSP, 8-state):
-----EEEEEEEE--TT-EEEEE-TTTTSPPPSSEEEEEEEE--TTEEEEEEEEEEE--TTTSEEEEEESS-TTSTT-EEEEEE-TT------B-SSSEEEEEEE--SS----EEEEEEEEEEPP-PPTTEEE-TTS-EEEGGGTTSSS-TTSSSTTTTTPPPEEE---HHHHHHSS-SEEESSBTTBSSHHHHHHHHHHHHHHHTTS-TTHHHHHHHHHS-B--SSS---PPPHHHHHHHHHHHHHHHHHHH-S-----GGGS-----TT----SS-SSSS-------PPPP-TT----SSPPPPPTTSSS-EEEE--TT-TTTT--EEEEEEETTEEE--GGG-

Radius of gyration: 26.54 Å; Cα contacts (8 Å, |Δi|>4): 637; chains: 1; bounding box: 63×31×84 Å